Protein AF-A0A317I8E7-F1 (afdb_monomer)

Mean predicted aligned error: 15.52 Å

Solvent-accessible surface area (backbone atoms only — not comparable to full-atom values): 11730 Å² total; per-residue (Å²): 115,75,69,60,58,53,54,54,54,54,53,54,54,58,53,55,56,56,60,54,54,57,62,74,70,55,80,76,73,78,81,80,78,85,76,82,80,80,81,80,89,75,91,74,84,91,74,82,89,71,75,83,75,75,81,73,80,77,76,78,77,77,58,47,74,46,80,61,62,57,66,94,76,40,65,80,60,32,38,31,38,63,54,80,84,74,55,85,93,48,62,51,56,56,33,38,39,31,40,60,85,45,70,44,96,85,72,44,77,32,51,52,36,41,40,30,76,85,75,53,61,24,53,39,46,35,36,41,40,41,73,48,34,42,37,37,31,33,42,45,38,93,95,48,64,46,26,40,36,39,50,33,33,44,74,50,65,65,45,78,83,39,38,70,38,100,44,75,36,36,38,30,39,43,34,38,21,46,86,89,36,82,77,48,75,46,80,46,38,18,22,36,36,63,69,87,121

Secondary structure (DSSP, 8-state):
-HHHHHHHHHHHHHHHHHHHHHHHH---PPPPP---------------------PPPPPPPPPEEEEES-TTT----EEEEEPSPPPGGGTTEEEEEEEEEEE-TTS-EEEEEEEETTS-EEEEEEEEEESSEEEEEEPPPTT-SEEEEEEEEES-S-GGGTTTSSS--EEEEEEEEETTEEEEEEEEEEEEEP---

Radius of gyration: 24.67 Å; Cα contacts (8 Å, |Δi|>4): 328; chains: 1; bounding box: 36×56×76 Å

pLDDT: mean 79.27, std 18.85, range [33.78, 98.69]

Nearest PDB structures (foldseek):
  5jk2-assembly10_B  TM=6.187E-01  e=2.344E-02  Treponema pallidum subsp. pallidum str. Nichols

Structure (mmCIF, N/CA/C/O backbone):
data_AF-A0A317I8E7-F1
#
_entry.id   AF-A0A317I8E7-F1
#
loop_
_atom_site.group_PDB
_atom_site.id
_atom_site.type_symbol
_atom_site.label_atom_id
_atom_site.label_alt_id
_atom_site.label_comp_id
_atom_site.label_asym_id
_atom_site.label_entity_id
_atom_site.label_seq_id
_atom_site.pdbx_PDB_ins_code
_atom_site.Cartn_x
_atom_site.Cartn_y
_atom_site.Cartn_z
_atom_site.occupancy
_atom_site.B_iso_or_equiv
_atom_site.auth_seq_id
_atom_site.auth_comp_id
_atom_site.auth_asym_id
_atom_site.auth_atom_id
_atom_site.pdbx_PDB_model_num
ATOM 1 N N . MET A 1 1 ? 12.337 -35.785 -19.606 1.00 55.03 1 MET A N 1
ATOM 2 C CA . MET A 1 1 ? 11.101 -35.261 -18.974 1.00 55.03 1 MET A CA 1
ATOM 3 C C . MET A 1 1 ? 10.425 -36.245 -18.011 1.00 55.03 1 MET A C 1
ATOM 5 O O . MET A 1 1 ? 10.082 -35.817 -16.921 1.00 55.03 1 MET A O 1
ATOM 9 N N . ARG A 1 2 ? 10.293 -37.549 -18.319 1.00 62.44 2 ARG A N 1
ATOM 10 C CA . ARG A 1 2 ? 9.664 -38.535 -17.401 1.00 62.44 2 ARG A CA 1
ATOM 11 C C . ARG A 1 2 ? 10.391 -38.736 -16.056 1.00 62.44 2 ARG A C 1
ATOM 13 O O . ARG A 1 2 ? 9.734 -38.929 -15.045 1.00 62.44 2 ARG A O 1
ATOM 20 N N . SER A 1 3 ? 11.722 -38.619 -16.030 1.00 69.69 3 SER A N 1
ATOM 21 C CA . SER A 1 3 ? 12.511 -38.761 -14.792 1.00 69.69 3 SER A CA 1
ATOM 22 C C . SER A 1 3 ? 12.304 -37.598 -13.805 1.00 69.69 3 SER A C 1
ATOM 24 O O . SER A 1 3 ? 12.228 -37.814 -12.602 1.00 69.69 3 SER A O 1
ATOM 26 N N . LEU A 1 4 ? 12.122 -36.366 -14.293 1.00 80.88 4 LEU A N 1
ATOM 27 C CA . LEU A 1 4 ? 12.006 -35.177 -13.436 1.00 80.88 4 LEU A CA 1
ATOM 28 C C . LEU A 1 4 ? 10.663 -35.129 -12.686 1.00 80.88 4 LEU A C 1
ATOM 30 O O . LEU A 1 4 ? 10.627 -34.802 -11.505 1.00 80.88 4 LEU A O 1
ATOM 34 N N . VAL A 1 5 ? 9.575 -35.548 -13.341 1.00 83.00 5 VAL A N 1
ATOM 35 C CA . VAL A 1 5 ? 8.242 -35.643 -12.717 1.00 83.00 5 VAL A CA 1
ATOM 36 C C . VAL A 1 5 ? 8.236 -36.658 -11.568 1.00 83.00 5 VAL A C 1
ATOM 38 O O . VAL A 1 5 ? 7.630 -36.405 -10.529 1.00 83.00 5 VAL A O 1
ATOM 41 N N . LEU A 1 6 ? 8.967 -37.770 -11.712 1.00 87.00 6 LEU A N 1
ATOM 42 C CA . LEU A 1 6 ? 9.072 -38.790 -10.667 1.00 87.00 6 LEU A CA 1
ATOM 43 C C . LEU A 1 6 ? 9.812 -38.266 -9.425 1.00 87.00 6 LEU A C 1
ATOM 45 O O . LEU A 1 6 ? 9.361 -38.493 -8.307 1.00 87.00 6 LEU A O 1
ATOM 49 N N . HIS A 1 7 ? 10.899 -37.511 -9.609 1.00 79.88 7 HIS A N 1
ATOM 50 C CA . HIS A 1 7 ? 11.658 -36.943 -8.488 1.00 79.88 7 HIS A CA 1
ATOM 51 C C . HIS A 1 7 ? 10.844 -35.906 -7.699 1.00 79.88 7 HIS A C 1
ATOM 53 O O . HIS A 1 7 ? 10.887 -35.906 -6.469 1.00 79.88 7 HIS A O 1
ATOM 59 N N . ILE A 1 8 ? 10.052 -35.071 -8.382 1.00 83.56 8 ILE A N 1
ATOM 60 C CA . ILE A 1 8 ? 9.163 -34.100 -7.724 1.00 83.56 8 ILE A CA 1
ATOM 61 C C . ILE A 1 8 ? 8.068 -34.818 -6.921 1.00 83.56 8 ILE A C 1
ATOM 63 O O . ILE A 1 8 ? 7.796 -34.442 -5.781 1.00 83.56 8 ILE A O 1
ATOM 67 N N . ALA A 1 9 ? 7.473 -35.879 -7.477 1.00 84.25 9 ALA A N 1
ATOM 68 C CA . ALA A 1 9 ? 6.447 -36.655 -6.783 1.00 84.25 9 ALA A CA 1
ATOM 69 C C . ALA A 1 9 ? 6.990 -37.330 -5.509 1.00 84.25 9 ALA A C 1
ATOM 71 O O . ALA A 1 9 ? 6.347 -37.274 -4.463 1.00 84.25 9 ALA A O 1
ATOM 72 N N . VAL A 1 10 ? 8.197 -37.906 -5.567 1.00 87.12 10 VAL A N 1
ATOM 73 C CA . VAL A 1 10 ? 8.840 -38.539 -4.402 1.00 87.12 10 VAL A CA 1
ATOM 74 C C . VAL A 1 10 ? 9.176 -37.506 -3.319 1.00 87.12 10 VAL A C 1
ATOM 76 O O . VAL A 1 10 ? 8.901 -37.743 -2.144 1.00 87.12 10 VAL A O 1
ATOM 79 N N . MET A 1 11 ? 9.691 -36.331 -3.698 1.00 82.94 11 MET A N 1
ATOM 80 C CA . MET A 1 11 ? 9.986 -35.246 -2.750 1.00 82.94 11 MET A CA 1
ATOM 81 C C . MET A 1 11 ? 8.730 -34.737 -2.025 1.00 82.94 11 MET A C 1
ATOM 83 O O . MET A 1 11 ? 8.766 -34.528 -0.812 1.00 82.94 11 MET A O 1
ATOM 87 N N . MET A 1 12 ? 7.604 -34.602 -2.734 1.00 79.31 12 MET A N 1
ATOM 88 C CA . MET A 1 12 ? 6.323 -34.184 -2.144 1.00 79.31 12 MET A CA 1
ATOM 89 C C . MET A 1 12 ? 5.794 -35.194 -1.115 1.00 79.31 12 MET A C 1
ATOM 91 O O . MET A 1 12 ? 5.317 -34.796 -0.051 1.00 79.31 12 MET A O 1
ATOM 95 N N . ILE A 1 13 ? 5.917 -36.497 -1.391 1.00 79.12 13 ILE A N 1
ATOM 96 C CA . ILE A 1 13 ? 5.462 -37.555 -0.474 1.00 79.12 13 ILE A CA 1
ATOM 97 C C . ILE A 1 13 ? 6.293 -37.549 0.820 1.00 79.12 13 ILE A C 1
ATOM 99 O O . ILE A 1 13 ? 5.719 -37.583 1.909 1.00 79.12 13 ILE A O 1
ATOM 103 N N . CYS A 1 14 ? 7.621 -37.420 0.721 1.00 74.19 14 CYS A N 1
ATOM 104 C CA . CYS A 1 14 ? 8.507 -37.364 1.891 1.00 74.19 14 CYS A CA 1
ATOM 105 C C . CYS A 1 14 ? 8.257 -36.132 2.783 1.00 74.19 14 CYS A C 1
ATOM 107 O O . CYS A 1 14 ? 8.378 -36.204 4.013 1.00 74.19 14 CYS A O 1
ATOM 109 N N . PHE A 1 15 ? 7.892 -34.993 2.186 1.00 69.62 15 PHE A N 1
ATOM 110 C CA . PHE A 1 15 ? 7.596 -33.776 2.942 1.00 69.62 15 PHE A CA 1
ATOM 111 C C . PHE A 1 15 ? 6.292 -33.911 3.747 1.00 69.62 15 PHE A C 1
ATOM 113 O O . PHE A 1 15 ? 6.251 -33.569 4.931 1.00 69.62 15 PHE A O 1
ATOM 120 N N . LEU A 1 16 ? 5.247 -34.497 3.151 1.00 68.88 16 LEU A N 1
ATOM 121 C CA . LEU A 1 16 ? 3.953 -34.708 3.811 1.00 68.88 16 LEU A CA 1
ATOM 122 C C . LEU A 1 16 ? 4.033 -35.701 4.983 1.00 68.88 16 LEU A C 1
ATOM 124 O O . LEU A 1 16 ? 3.403 -35.473 6.018 1.00 68.88 16 LEU A O 1
ATOM 128 N N . SER A 1 17 ? 4.848 -36.758 4.880 1.00 65.38 17 SER A N 1
ATOM 129 C CA . SER A 1 17 ? 5.040 -37.711 5.986 1.00 65.38 17 SER A CA 1
ATOM 130 C C . SER A 1 17 ? 5.746 -37.095 7.200 1.00 65.38 17 SER A C 1
ATOM 132 O O . SER A 1 17 ? 5.471 -37.483 8.335 1.00 65.38 17 SER A O 1
ATOM 134 N N . SER A 1 18 ? 6.610 -36.100 6.985 1.00 59.69 18 SER A N 1
ATOM 135 C CA . SER A 1 18 ? 7.402 -35.479 8.057 1.00 59.69 18 SER A CA 1
ATOM 136 C C . SER A 1 18 ? 6.568 -34.526 8.926 1.00 59.69 18 SER A C 1
ATOM 138 O O . SER A 1 18 ? 6.748 -34.462 10.142 1.00 59.69 18 SER A O 1
ATOM 140 N N . VAL A 1 19 ? 5.594 -33.830 8.331 1.00 60.25 19 VAL A N 1
ATOM 141 C CA . VAL A 1 19 ? 4.690 -32.920 9.060 1.00 60.25 19 VAL A CA 1
ATOM 142 C C . VAL A 1 19 ? 3.637 -33.697 9.866 1.00 60.25 19 VAL A C 1
ATOM 144 O O . VAL A 1 19 ? 3.264 -33.278 10.963 1.00 60.25 19 VAL A O 1
ATOM 147 N N . GLY A 1 20 ? 3.191 -34.856 9.367 1.00 55.94 20 GLY A N 1
ATOM 148 C CA . GLY A 1 20 ? 2.197 -35.699 10.043 1.00 55.94 20 GLY A CA 1
ATOM 149 C C . GLY A 1 20 ? 2.700 -36.323 11.351 1.00 55.94 20 GLY A C 1
ATOM 150 O O . GLY A 1 20 ? 1.991 -36.301 12.358 1.00 55.94 20 GLY A O 1
ATOM 151 N N . LEU A 1 21 ? 3.944 -36.816 11.372 1.00 57.50 21 LEU A N 1
ATOM 152 C CA . LEU A 1 21 ? 4.534 -37.438 12.566 1.00 57.50 21 LEU A CA 1
ATOM 153 C C . LEU A 1 21 ? 4.783 -36.437 13.703 1.00 57.50 21 LEU A C 1
ATOM 155 O O . LEU A 1 21 ? 4.571 -36.773 14.870 1.00 57.50 21 LEU A O 1
ATOM 159 N N . ASN A 1 22 ? 5.139 -35.190 13.380 1.00 55.09 22 ASN A N 1
ATOM 160 C CA . ASN A 1 22 ? 5.386 -34.164 14.398 1.00 55.09 22 ASN A CA 1
ATOM 161 C C . ASN A 1 22 ? 4.105 -33.758 15.154 1.00 55.09 22 ASN A C 1
ATOM 163 O O . ASN A 1 22 ? 4.162 -33.367 16.319 1.00 55.09 22 ASN A O 1
ATOM 167 N N . ARG A 1 23 ? 2.930 -33.905 14.524 1.00 54.38 23 ARG A N 1
ATOM 168 C CA . ARG A 1 23 ? 1.636 -33.601 15.153 1.00 54.38 23 ARG A CA 1
ATOM 169 C C . ARG A 1 23 ? 1.112 -34.716 16.060 1.00 54.38 23 ARG A C 1
ATOM 171 O O . ARG A 1 23 ? 0.404 -34.406 17.010 1.00 54.38 23 ARG A O 1
ATOM 178 N N . MET A 1 24 ? 1.453 -35.984 15.808 1.00 56.28 24 MET A N 1
ATOM 179 C CA . MET A 1 24 ? 1.005 -37.094 16.668 1.00 56.28 24 MET A CA 1
ATOM 180 C C . MET A 1 24 ? 1.865 -37.288 17.923 1.00 56.28 24 MET A C 1
ATOM 182 O O . MET A 1 24 ? 1.356 -37.782 18.926 1.00 56.28 24 MET A O 1
ATOM 186 N N . LEU A 1 25 ? 3.144 -36.897 17.898 1.00 57.66 25 LEU A N 1
ATOM 187 C CA . LEU A 1 25 ? 4.045 -37.070 19.047 1.00 57.66 25 LEU A CA 1
ATOM 188 C C . LEU A 1 25 ? 4.072 -35.861 19.990 1.00 57.66 25 LEU A C 1
ATOM 190 O O . LEU A 1 25 ? 4.402 -36.003 21.167 1.00 57.66 25 LEU A O 1
ATOM 194 N N . SER A 1 26 ? 3.671 -34.683 19.512 1.00 50.06 26 SER A N 1
ATOM 195 C CA . SER A 1 26 ? 3.624 -33.479 20.334 1.00 50.06 26 SER A CA 1
ATOM 196 C C . SER A 1 26 ? 2.301 -33.402 21.103 1.00 50.06 26 SER A C 1
ATOM 198 O O . SER A 1 26 ? 1.363 -32.713 20.702 1.00 50.06 26 SER A O 1
ATOM 200 N N . LYS A 1 27 ? 2.216 -34.112 22.238 1.00 53.16 27 LYS A N 1
ATOM 201 C CA . LYS A 1 27 ? 1.234 -33.817 23.298 1.00 53.16 27 LYS A CA 1
ATOM 202 C C . LYS A 1 27 ? 1.559 -32.437 23.880 1.00 53.16 27 LYS A C 1
ATOM 204 O O . LYS A 1 27 ? 2.217 -32.327 24.910 1.00 53.16 27 LYS A O 1
ATOM 209 N N . GLN A 1 28 ? 1.137 -31.380 23.193 1.00 51.84 28 GLN A N 1
ATOM 210 C CA . GLN A 1 28 ? 1.187 -30.025 23.725 1.00 51.84 28 GLN A CA 1
ATOM 211 C C . GLN A 1 28 ? 0.181 -29.919 24.870 1.00 51.84 28 GLN A C 1
ATOM 213 O O . GLN A 1 28 ? -1.031 -29.875 24.665 1.00 51.84 28 GLN A O 1
ATOM 218 N N . SER A 1 29 ? 0.709 -29.916 26.091 1.00 52.78 29 SER A N 1
ATOM 219 C CA . SER A 1 29 ? -0.006 -29.481 27.284 1.00 52.78 29 SER A CA 1
ATOM 220 C C . SER A 1 29 ? -0.538 -28.057 27.073 1.00 52.78 29 SER A C 1
ATOM 222 O O . SER A 1 29 ? 0.160 -27.238 26.465 1.00 52.78 29 SER A O 1
ATOM 224 N N . PRO A 1 30 ? -1.746 -27.735 2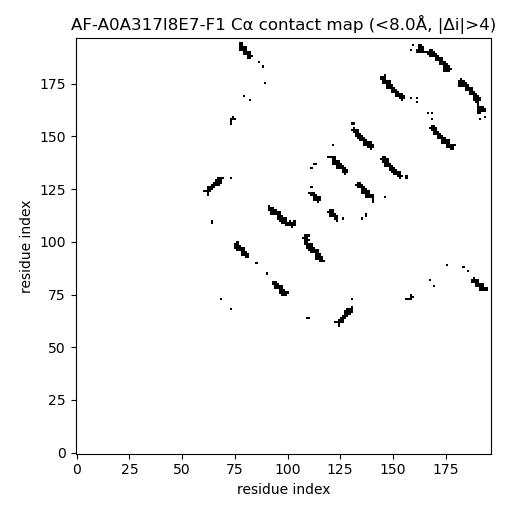7.564 1.00 56.62 30 PRO A N 1
ATOM 225 C CA . PRO A 1 30 ? -2.301 -26.396 27.433 1.00 56.62 30 PRO A CA 1
ATOM 226 C C . PRO A 1 30 ? -1.401 -25.371 28.144 1.00 56.62 30 PRO A C 1
ATOM 228 O O . PRO A 1 30 ? -0.771 -25.703 29.156 1.00 56.62 30 PRO A O 1
ATOM 231 N N . PRO A 1 31 ? -1.320 -24.130 27.635 1.00 48.00 31 PRO A N 1
ATOM 232 C CA . PRO A 1 31 ? -0.533 -23.082 28.266 1.00 48.00 31 PRO A CA 1
ATOM 233 C C . PRO A 1 31 ? -1.053 -22.827 29.686 1.00 48.00 31 PRO A C 1
ATOM 235 O O . PRO A 1 31 ? -2.250 -22.626 29.898 1.00 48.00 31 PRO A O 1
ATOM 238 N N . LYS A 1 32 ? -0.139 -22.862 30.666 1.00 43.38 32 LYS A N 1
ATOM 239 C CA . LYS A 1 32 ? -0.414 -22.469 32.053 1.00 43.38 32 LYS A CA 1
ATOM 240 C C . LYS A 1 32 ? -0.959 -21.041 32.067 1.00 43.38 32 LYS A C 1
ATOM 242 O O . LYS A 1 32 ? -0.347 -20.141 31.495 1.00 43.38 32 LYS A O 1
ATOM 247 N N . ALA A 1 33 ? -2.095 -20.859 32.735 1.00 45.81 33 ALA A N 1
ATOM 248 C CA . ALA A 1 33 ? -2.646 -19.551 33.048 1.00 45.81 33 ALA A CA 1
ATOM 249 C C . ALA A 1 33 ? -1.611 -18.720 33.819 1.00 45.81 33 ALA A C 1
ATOM 251 O O . ALA A 1 33 ? -0.956 -19.225 34.732 1.00 45.81 33 ALA A O 1
ATOM 252 N N . ILE A 1 34 ? -1.461 -17.458 33.424 1.00 49.84 34 ILE A N 1
ATOM 253 C CA . ILE A 1 34 ? -0.634 -16.477 34.121 1.00 49.84 34 ILE A CA 1
ATOM 254 C C . ILE A 1 34 ? -1.330 -16.171 35.449 1.00 49.84 34 ILE A C 1
ATOM 256 O O . ILE A 1 34 ? -2.453 -15.671 35.483 1.00 49.84 34 ILE A O 1
ATOM 260 N N . GLU A 1 35 ? -0.669 -16.550 36.535 1.00 39.88 35 GLU A N 1
ATOM 261 C CA . GLU A 1 35 ? -1.093 -16.333 37.910 1.00 39.88 35 GLU A CA 1
ATOM 262 C C . GLU A 1 35 ? -0.981 -14.836 38.235 1.00 39.88 35 GLU A C 1
ATOM 264 O O . GLU A 1 35 ? 0.083 -14.231 38.100 1.00 39.88 35 GLU A O 1
ATOM 269 N N . HIS A 1 36 ? -2.104 -14.221 38.609 1.00 46.38 36 HIS A N 1
ATOM 270 C CA . HIS A 1 36 ? -2.146 -12.848 39.098 1.00 46.38 36 HIS A CA 1
ATOM 271 C C . HIS A 1 36 ? -1.359 -12.768 40.408 1.00 46.38 36 HIS A C 1
ATOM 273 O O . HIS A 1 36 ? -1.822 -13.232 41.450 1.00 46.38 36 HIS A O 1
ATOM 279 N N . GLN A 1 37 ? -0.172 -12.169 40.354 1.00 38.78 37 GLN A N 1
ATOM 280 C CA . GLN A 1 37 ? 0.626 -11.895 41.538 1.00 38.78 37 GLN A CA 1
ATOM 281 C C . GLN A 1 37 ? -0.049 -10.779 42.344 1.00 38.78 37 GLN A C 1
ATOM 283 O O . GLN A 1 37 ? -0.008 -9.598 42.000 1.00 38.78 37 GLN A O 1
ATOM 288 N N . ASN A 1 38 ? -0.726 -11.204 43.405 1.00 43.44 38 ASN A N 1
ATOM 289 C CA . ASN A 1 38 ? -1.257 -10.370 44.467 1.00 43.44 38 ASN A CA 1
ATOM 290 C C . ASN A 1 38 ? -0.069 -9.693 45.172 1.00 43.44 38 ASN A C 1
ATOM 292 O O . ASN A 1 38 ? 0.762 -10.381 45.764 1.00 43.44 38 ASN A O 1
ATOM 296 N N . CYS A 1 39 ? 0.053 -8.368 45.069 1.00 33.78 39 CYS A N 1
ATOM 297 C CA . CYS A 1 39 ? 1.102 -7.629 45.764 1.00 33.78 39 CYS A CA 1
ATOM 298 C C . CYS A 1 39 ? 0.558 -7.126 47.102 1.00 33.78 39 CYS A C 1
ATOM 300 O O . CYS A 1 39 ? -0.259 -6.210 47.177 1.00 33.78 39 CYS A O 1
ATOM 302 N N . GLU A 1 40 ? 1.024 -7.799 48.144 1.00 41.22 40 GLU A N 1
ATOM 303 C CA . GLU A 1 40 ? 0.826 -7.521 49.555 1.00 41.22 40 GLU A CA 1
ATOM 304 C C . GLU A 1 40 ? 1.367 -6.133 49.939 1.00 41.22 40 GLU A C 1
ATOM 306 O O . GLU A 1 40 ? 2.440 -5.703 49.507 1.00 41.22 40 GLU A O 1
ATOM 311 N N . SER A 1 41 ? 0.585 -5.415 50.744 1.00 42.53 41 SER A N 1
ATOM 312 C CA . SER A 1 41 ? 0.886 -4.076 51.239 1.00 42.53 41 SER A CA 1
ATOM 313 C C . SER A 1 41 ? 1.980 -4.143 52.305 1.00 42.53 41 SER A C 1
ATOM 315 O O . SER A 1 41 ? 1.741 -4.616 53.412 1.00 42.53 41 SER A O 1
ATOM 317 N N . THR A 1 42 ? 3.173 -3.635 51.990 1.00 44.81 42 THR A N 1
ATOM 318 C CA . THR A 1 42 ? 4.168 -3.263 53.006 1.00 44.81 42 THR A CA 1
ATOM 319 C C . THR A 1 42 ? 4.195 -1.744 53.121 1.00 44.81 42 THR A C 1
ATOM 321 O O . THR A 1 42 ? 4.603 -1.044 52.196 1.00 44.81 42 THR A O 1
ATOM 324 N N . ILE A 1 43 ? 3.741 -1.235 54.265 1.00 51.28 43 ILE A N 1
ATOM 325 C CA . ILE A 1 43 ? 3.846 0.173 54.650 1.00 51.28 43 ILE A CA 1
ATOM 326 C C . ILE A 1 43 ? 5.326 0.473 54.912 1.00 51.28 43 ILE A C 1
ATOM 328 O O . ILE A 1 43 ? 5.904 -0.066 55.854 1.00 51.28 43 ILE A O 1
ATOM 332 N N . VAL A 1 44 ? 5.933 1.342 54.099 1.00 44.19 44 VAL A N 1
ATOM 333 C CA . VAL A 1 44 ? 7.257 1.914 54.373 1.00 44.19 44 VAL A CA 1
ATOM 334 C C . VAL A 1 44 ? 7.143 3.431 54.486 1.00 44.19 44 VAL A C 1
ATOM 336 O O . VAL A 1 44 ? 6.614 4.119 53.617 1.00 44.19 44 VAL A O 1
ATOM 339 N N . THR A 1 45 ? 7.637 3.891 55.628 1.00 41.44 45 THR A N 1
ATOM 340 C CA . THR A 1 45 ? 7.833 5.241 56.148 1.00 41.44 45 THR A CA 1
ATOM 341 C C . THR A 1 45 ? 8.200 6.308 55.111 1.00 41.44 45 THR A C 1
ATOM 343 O O . THR A 1 45 ? 9.049 6.107 54.247 1.00 41.44 45 THR A O 1
ATOM 346 N N . ALA A 1 46 ? 7.574 7.476 55.272 1.00 47.97 46 ALA A N 1
ATOM 347 C CA . ALA A 1 46 ? 7.707 8.665 54.440 1.00 47.97 46 ALA A CA 1
ATOM 348 C C . ALA A 1 46 ? 9.148 9.200 54.324 1.00 47.97 46 ALA A C 1
ATOM 350 O O . ALA A 1 46 ? 9.825 9.439 55.325 1.00 47.97 46 ALA A O 1
ATOM 351 N N . ALA A 1 47 ? 9.550 9.481 53.084 1.00 51.69 47 ALA A N 1
ATOM 352 C CA . ALA A 1 47 ? 10.665 10.341 52.692 1.00 51.69 47 ALA A CA 1
ATOM 353 C C . ALA A 1 47 ? 10.206 11.195 51.480 1.00 51.69 47 ALA A C 1
ATOM 355 O O . ALA A 1 47 ? 9.204 10.858 50.848 1.00 51.69 47 ALA A O 1
ATOM 356 N N . PRO A 1 48 ? 10.841 12.350 51.221 1.00 48.69 48 PRO A N 1
ATOM 357 C CA . PRO A 1 48 ? 10.178 13.581 50.789 1.00 48.69 48 PRO A CA 1
ATOM 358 C C . PRO A 1 48 ? 9.601 13.527 49.371 1.00 48.69 48 PRO A C 1
ATOM 360 O O . PRO A 1 48 ? 10.203 12.973 48.456 1.00 48.69 48 PRO A O 1
ATOM 363 N N . THR A 1 49 ? 8.450 14.183 49.206 1.00 49.16 49 THR A N 1
ATOM 364 C CA . THR A 1 49 ? 7.726 14.405 47.950 1.00 49.16 49 THR A CA 1
ATOM 365 C C . THR A 1 49 ? 8.631 15.016 46.877 1.00 49.16 49 THR A C 1
ATOM 367 O O . THR A 1 49 ? 8.780 16.234 46.787 1.00 49.16 49 THR A O 1
ATOM 370 N N . SER A 1 50 ? 9.214 14.174 46.026 1.00 52.78 50 SER A N 1
ATOM 371 C CA . SER A 1 50 ? 9.672 14.589 44.705 1.00 52.78 50 SER A CA 1
ATOM 372 C C . SER A 1 50 ? 8.442 14.769 43.820 1.00 52.78 50 SER A C 1
ATOM 374 O O . SER A 1 50 ? 7.641 13.844 43.674 1.00 52.78 50 SER A O 1
ATOM 376 N N . LEU A 1 51 ? 8.280 15.970 43.262 1.00 58.59 51 LEU A N 1
ATOM 377 C CA . LEU A 1 51 ? 7.263 16.280 42.257 1.00 58.59 51 LEU A CA 1
ATOM 378 C C . LEU A 1 51 ? 7.258 15.203 41.156 1.00 58.59 51 LEU A C 1
ATOM 380 O O . LEU A 1 51 ? 8.339 14.748 40.770 1.00 58.59 51 LEU A O 1
ATOM 384 N N . PRO A 1 52 ? 6.084 14.792 40.640 1.00 57.66 52 PRO A N 1
ATOM 385 C CA . PRO A 1 52 ? 6.024 13.841 39.542 1.00 57.66 52 PRO A CA 1
ATOM 386 C C . PRO A 1 52 ? 6.774 14.429 38.348 1.00 57.66 52 PRO A C 1
ATOM 388 O O . PRO A 1 52 ? 6.402 15.472 37.810 1.00 57.66 52 PRO A O 1
ATOM 391 N N . SER A 1 53 ? 7.865 13.766 37.972 1.00 54.81 53 SER A N 1
ATOM 392 C CA . SER A 1 53 ? 8.587 14.020 36.734 1.00 54.81 53 SER A CA 1
ATOM 393 C C . SER A 1 53 ? 7.591 13.993 35.579 1.00 54.81 53 SER A C 1
ATOM 395 O O . SER A 1 53 ? 6.878 13.002 35.403 1.00 54.81 53 SER A O 1
ATOM 397 N N . THR A 1 54 ? 7.531 15.091 34.828 1.00 56.31 54 THR A N 1
ATOM 398 C CA . THR A 1 54 ? 6.768 15.227 33.587 1.00 56.31 54 THR A CA 1
ATOM 399 C C . THR A 1 54 ? 6.941 13.955 32.751 1.00 56.31 54 THR A C 1
ATOM 401 O O . THR A 1 54 ? 8.087 13.518 32.596 1.00 56.31 54 THR A O 1
ATOM 404 N N . PRO A 1 55 ? 5.862 13.327 32.243 1.00 55.69 55 PRO A N 1
ATOM 405 C CA . PRO A 1 55 ? 6.000 12.139 31.415 1.00 55.69 55 PRO A CA 1
ATOM 406 C C . PRO A 1 55 ? 6.934 12.465 30.253 1.00 55.69 55 PRO A C 1
ATOM 408 O O . PRO A 1 55 ? 6.723 13.433 29.520 1.00 55.69 55 PRO A O 1
ATOM 411 N N . THR A 1 56 ? 8.013 11.693 30.138 1.00 50.53 56 THR A N 1
ATOM 412 C CA . THR A 1 56 ? 8.934 11.786 29.010 1.00 50.53 56 THR A CA 1
ATOM 413 C C . THR A 1 56 ? 8.118 11.588 27.731 1.00 50.53 56 THR A C 1
ATOM 415 O O . THR A 1 56 ? 7.321 10.645 27.695 1.00 50.53 56 THR A O 1
ATOM 418 N N . PRO A 1 57 ? 8.264 12.448 26.705 1.00 56.03 57 PRO A N 1
ATOM 419 C CA . PRO A 1 57 ? 7.589 12.244 25.432 1.00 56.03 57 PRO A CA 1
ATOM 420 C C . PRO A 1 57 ? 7.894 10.830 24.941 1.00 56.03 57 PRO A C 1
ATOM 422 O O . PRO A 1 57 ? 9.063 10.460 24.807 1.00 56.03 57 PRO A O 1
ATOM 425 N N . VAL A 1 58 ? 6.855 10.020 24.738 1.00 59.31 58 VAL A N 1
ATOM 426 C CA . VAL A 1 58 ? 7.011 8.715 24.097 1.00 59.31 58 VAL A CA 1
ATOM 427 C C . VAL A 1 58 ? 7.523 9.007 22.693 1.00 59.31 58 VAL A C 1
ATOM 429 O O . VAL A 1 58 ? 6.859 9.706 21.932 1.00 59.31 58 VAL A O 1
ATOM 432 N N . ALA A 1 59 ? 8.737 8.551 22.388 1.00 59.69 59 ALA A N 1
ATOM 433 C CA . ALA A 1 59 ? 9.318 8.740 21.069 1.00 59.69 59 ALA A CA 1
ATOM 434 C C . ALA A 1 59 ? 8.396 8.098 20.026 1.00 59.69 59 ALA A C 1
ATOM 436 O O . ALA A 1 59 ? 8.038 6.925 20.157 1.00 59.69 59 ALA A O 1
ATOM 437 N N . ILE A 1 60 ? 8.011 8.878 19.017 1.00 62.31 60 ILE A N 1
ATOM 438 C CA . ILE A 1 60 ? 7.250 8.381 17.872 1.00 62.31 60 ILE A CA 1
ATOM 439 C C . ILE A 1 60 ? 8.115 7.302 17.199 1.00 62.31 60 ILE A C 1
ATOM 441 O O . ILE A 1 60 ? 9.298 7.557 16.935 1.00 62.31 60 ILE A O 1
ATOM 445 N N . PRO A 1 61 ? 7.593 6.081 16.993 1.00 64.50 61 PRO A N 1
ATOM 446 C CA . PRO A 1 61 ? 8.357 5.006 16.378 1.00 64.50 61 PRO A CA 1
ATOM 447 C C . PRO A 1 61 ? 8.803 5.427 14.977 1.00 64.50 61 PRO A C 1
ATOM 449 O O . PRO A 1 61 ? 7.999 5.856 14.159 1.00 64.50 61 PRO A O 1
ATOM 452 N N . THR A 1 62 ? 10.097 5.302 14.690 1.00 71.12 62 THR A N 1
ATOM 453 C CA . THR A 1 62 ? 10.626 5.612 13.360 1.00 71.12 62 THR A CA 1
ATOM 454 C C . THR A 1 62 ? 10.115 4.579 12.346 1.00 71.12 62 THR A C 1
ATOM 456 O O . THR A 1 62 ? 10.351 3.383 12.557 1.00 71.12 62 THR A O 1
ATOM 459 N N . PRO A 1 63 ? 9.462 5.006 11.247 1.00 76.06 63 PRO A N 1
ATOM 460 C CA . PRO A 1 63 ? 9.061 4.130 10.152 1.00 76.06 63 PRO A CA 1
ATOM 461 C C . PRO A 1 63 ? 10.194 3.225 9.670 1.00 76.06 63 PRO A C 1
ATOM 463 O O . PRO A 1 63 ? 11.307 3.684 9.404 1.00 76.06 63 PRO A O 1
ATOM 466 N N . LYS A 1 64 ? 9.909 1.930 9.508 1.00 85.19 64 LYS A N 1
ATOM 467 C CA . LYS A 1 64 ? 10.844 0.974 8.907 1.00 85.19 64 LYS A CA 1
ATOM 468 C C . LYS A 1 64 ? 10.385 0.603 7.503 1.00 85.19 64 LYS A C 1
ATOM 470 O O . LYS A 1 64 ? 9.536 -0.272 7.336 1.00 85.19 64 LYS A O 1
ATOM 475 N N . LEU A 1 65 ? 10.983 1.241 6.502 1.00 88.69 65 LEU A N 1
ATOM 476 C CA . LEU A 1 65 ? 10.734 0.955 5.091 1.00 88.69 65 LEU A CA 1
ATOM 477 C C . LEU A 1 65 ? 11.850 0.075 4.515 1.00 88.69 65 LEU A C 1
ATOM 479 O O . LEU A 1 65 ? 13.032 0.287 4.786 1.00 88.69 65 LEU A O 1
ATOM 483 N N . ILE A 1 66 ? 11.470 -0.947 3.751 1.00 89.88 66 ILE A N 1
ATOM 484 C CA . ILE A 1 66 ? 12.382 -1.876 3.082 1.00 89.88 66 ILE A CA 1
ATOM 485 C C . ILE A 1 66 ? 11.984 -1.965 1.610 1.00 89.88 66 ILE A C 1
ATOM 487 O O . ILE A 1 66 ? 10.856 -2.339 1.280 1.00 89.88 66 ILE A O 1
ATOM 491 N N . PHE A 1 67 ? 12.933 -1.675 0.727 1.00 90.62 67 PHE A N 1
ATOM 492 C CA . PHE A 1 67 ? 12.742 -1.708 -0.719 1.00 90.62 67 PHE A CA 1
ATOM 493 C C . PHE A 1 67 ? 13.647 -2.778 -1.332 1.00 90.62 67 PHE A C 1
ATOM 495 O O . PHE A 1 67 ? 14.864 -2.741 -1.162 1.00 90.62 67 PHE A O 1
ATOM 502 N N . ASP A 1 68 ? 13.044 -3.743 -2.021 1.00 91.75 68 ASP A N 1
ATOM 503 C CA . ASP A 1 68 ? 13.721 -4.856 -2.692 1.00 91.75 68 ASP A CA 1
ATOM 504 C C . ASP A 1 68 ? 13.244 -4.947 -4.150 1.00 91.75 68 ASP A C 1
ATOM 506 O O . ASP A 1 68 ? 12.460 -5.813 -4.554 1.00 91.75 68 ASP A O 1
ATOM 510 N N . TYR A 1 69 ? 13.653 -3.951 -4.935 1.00 89.25 69 TYR A N 1
ATOM 511 C CA . TYR A 1 69 ? 13.424 -3.870 -6.374 1.00 89.25 69 TYR A CA 1
ATOM 512 C C . TYR A 1 69 ? 14.529 -3.057 -7.057 1.00 89.25 69 TYR A C 1
ATOM 514 O O . TYR A 1 69 ? 15.223 -2.258 -6.430 1.00 89.25 69 TYR A O 1
ATOM 522 N N . ASP A 1 70 ? 14.686 -3.256 -8.366 1.00 88.38 70 ASP A N 1
ATOM 523 C CA . ASP A 1 70 ? 15.594 -2.457 -9.186 1.00 88.38 70 ASP A CA 1
ATOM 524 C C . ASP A 1 70 ? 14.865 -1.207 -9.700 1.00 88.38 70 ASP A C 1
ATOM 526 O O . ASP A 1 70 ? 14.042 -1.289 -10.616 1.00 88.38 70 ASP A O 1
ATOM 530 N N . ALA A 1 71 ? 15.179 -0.044 -9.124 1.00 85.88 71 ALA A N 1
ATOM 531 C CA . ALA A 1 71 ? 14.544 1.228 -9.473 1.00 85.88 71 ALA A CA 1
ATOM 532 C C . ALA A 1 71 ? 14.717 1.626 -10.953 1.00 85.88 71 ALA A C 1
ATOM 534 O O . ALA A 1 71 ? 13.894 2.366 -11.485 1.00 85.88 71 ALA A O 1
ATOM 535 N N . ALA A 1 72 ? 15.740 1.110 -11.650 1.00 85.88 72 ALA A N 1
ATOM 536 C CA . ALA A 1 72 ? 15.923 1.352 -13.083 1.00 85.88 72 ALA A CA 1
ATOM 537 C C . ALA A 1 72 ? 14.972 0.516 -13.961 1.00 85.88 72 ALA A C 1
ATOM 539 O O . ALA A 1 72 ? 14.801 0.810 -15.145 1.00 85.88 72 ALA A O 1
ATOM 540 N N . LYS A 1 73 ? 14.374 -0.545 -13.405 1.00 87.69 73 LYS A N 1
ATOM 541 C CA . LYS A 1 73 ? 13.450 -1.450 -14.109 1.00 87.69 73 LYS A CA 1
ATOM 542 C C . LYS A 1 73 ? 12.005 -1.320 -13.642 1.00 87.69 73 LYS A C 1
ATOM 544 O O . LYS A 1 73 ? 11.099 -1.698 -14.386 1.00 87.69 73 LYS A O 1
ATOM 549 N N . PHE A 1 74 ? 11.797 -0.834 -12.423 1.00 88.94 74 PHE A N 1
ATOM 550 C CA . PHE A 1 74 ? 10.497 -0.778 -11.780 1.00 88.94 74 PHE A CA 1
ATOM 551 C C . PHE A 1 74 ? 10.373 0.484 -10.923 1.00 88.94 74 PHE A C 1
ATOM 553 O O . PHE A 1 74 ? 11.094 0.647 -9.942 1.00 88.94 74 PHE A O 1
ATOM 560 N N . THR A 1 75 ? 9.437 1.357 -11.292 1.00 90.19 75 THR A N 1
ATOM 561 C CA . THR A 1 75 ? 9.144 2.605 -10.577 1.00 90.19 75 THR A CA 1
ATOM 562 C C . THR A 1 75 ? 7.712 2.524 -10.047 1.00 90.19 75 THR A C 1
ATOM 564 O O . THR A 1 75 ? 6.778 2.701 -10.832 1.00 90.19 75 THR A O 1
ATOM 567 N N . PRO A 1 76 ? 7.521 2.169 -8.763 1.00 92.19 76 PRO A N 1
ATOM 568 C CA . PRO A 1 76 ? 6.200 2.082 -8.142 1.00 92.19 76 PRO A CA 1
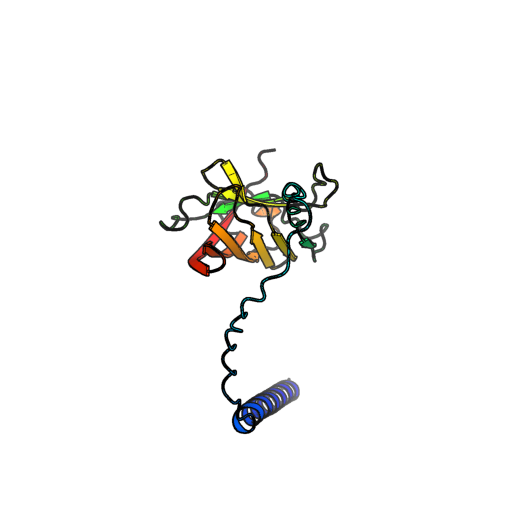ATOM 569 C C . PRO A 1 76 ? 5.672 3.427 -7.640 1.00 92.19 76 PRO A C 1
ATOM 571 O O . PRO A 1 76 ? 4.586 3.449 -7.069 1.00 92.19 76 PRO A O 1
ATOM 574 N N . ASP A 1 77 ? 6.421 4.511 -7.819 1.00 91.88 77 ASP A N 1
ATOM 575 C CA . ASP A 1 77 ? 6.028 5.822 -7.320 1.00 91.88 77 ASP A CA 1
ATOM 576 C C . ASP A 1 77 ? 4.745 6.324 -8.009 1.00 91.88 77 ASP A C 1
ATOM 578 O O . ASP A 1 77 ? 4.533 6.093 -9.206 1.00 91.88 77 ASP A O 1
ATOM 582 N N . GLY A 1 78 ? 3.885 6.972 -7.228 1.00 92.19 78 GLY A N 1
ATOM 583 C CA . GLY A 1 78 ? 2.652 7.612 -7.665 1.00 92.19 78 GLY A CA 1
ATOM 584 C C . GLY A 1 78 ? 1.458 7.371 -6.738 1.00 92.19 78 GLY A C 1
ATOM 585 O O . GLY A 1 78 ? 1.523 6.632 -5.746 1.00 92.19 78 GLY A O 1
AT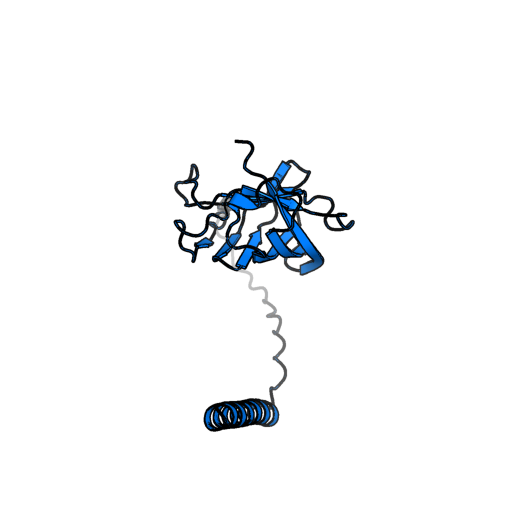OM 586 N N . GLY A 1 79 ? 0.329 7.981 -7.101 1.00 94.12 79 GLY A N 1
ATOM 587 C CA . GLY A 1 79 ? -0.952 7.834 -6.413 1.00 94.12 79 GLY A CA 1
ATOM 588 C C . GLY A 1 79 ? -1.761 6.627 -6.902 1.00 94.12 79 GLY A C 1
ATOM 589 O O . GLY A 1 79 ? -2.072 6.487 -8.084 1.00 94.12 79 GLY A O 1
ATOM 590 N N . TYR A 1 80 ? -2.172 5.760 -5.983 1.00 96.25 80 TYR A N 1
ATOM 591 C CA . TYR A 1 80 ? -2.991 4.578 -6.242 1.00 96.25 80 TYR A CA 1
ATOM 592 C C . TYR A 1 80 ? -4.425 4.831 -5.785 1.00 96.25 80 TYR A C 1
ATOM 594 O O . TYR A 1 80 ? -4.734 4.812 -4.593 1.00 96.25 80 TYR A O 1
ATOM 602 N N . VAL A 1 81 ? -5.329 5.029 -6.743 1.00 95.88 81 VAL A N 1
ATOM 603 C CA . VAL A 1 81 ? -6.736 5.353 -6.477 1.00 95.88 81 VAL A CA 1
ATOM 604 C C . VAL A 1 81 ? -7.592 4.095 -6.517 1.00 95.88 81 VAL A C 1
ATOM 606 O O . VAL A 1 81 ? -7.523 3.315 -7.473 1.00 95.88 81 VAL A O 1
ATOM 609 N N . ILE A 1 82 ? -8.434 3.917 -5.495 1.00 96.44 82 ILE A N 1
ATOM 610 C CA . ILE A 1 82 ? -9.360 2.784 -5.394 1.00 96.44 82 ILE A CA 1
ATOM 611 C C . ILE A 1 82 ? -10.294 2.744 -6.610 1.00 96.44 82 ILE A C 1
ATOM 613 O O . ILE A 1 82 ? -10.942 3.729 -6.970 1.00 96.44 82 ILE A O 1
ATOM 617 N N . MET A 1 83 ? -10.405 1.568 -7.219 1.00 96.62 83 MET A N 1
ATOM 618 C CA . MET A 1 83 ? -11.355 1.280 -8.282 1.00 96.62 83 MET A CA 1
ATOM 619 C C . MET A 1 83 ? -12.645 0.677 -7.721 1.00 96.62 83 MET A C 1
ATOM 621 O O . MET A 1 83 ? -12.637 -0.157 -6.816 1.00 96.62 83 MET A O 1
ATOM 625 N N . GLY A 1 84 ? -13.774 1.057 -8.319 1.00 94.56 84 GLY A N 1
ATOM 626 C CA . GLY A 1 84 ? -15.081 0.508 -7.972 1.00 94.56 84 GLY A CA 1
ATOM 627 C C . GLY A 1 84 ? -15.713 1.143 -6.732 1.00 94.56 84 GLY A C 1
ATOM 628 O O . GLY A 1 84 ? -15.395 2.260 -6.329 1.00 94.56 84 GLY A O 1
ATOM 629 N N . ARG A 1 85 ? -16.702 0.449 -6.161 1.00 94.50 85 ARG A N 1
ATOM 630 C CA . ARG A 1 85 ? -17.498 0.970 -5.044 1.00 94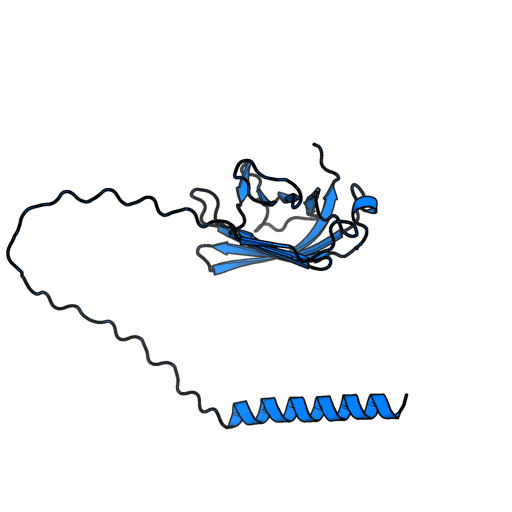.50 85 ARG A CA 1
ATOM 631 C C . ARG A 1 85 ? -16.797 0.700 -3.714 1.00 94.50 85 ARG A C 1
ATOM 633 O O . ARG A 1 85 ? -16.637 -0.457 -3.342 1.00 94.50 85 ARG A O 1
ATOM 640 N N . LYS A 1 86 ? -16.504 1.760 -2.952 1.00 94.94 86 LYS A N 1
ATOM 641 C CA . LYS A 1 86 ? -15.993 1.640 -1.579 1.00 94.94 86 LYS A CA 1
ATOM 642 C C . LYS A 1 86 ? -17.047 1.009 -0.642 1.00 94.94 86 LYS A C 1
ATOM 644 O O . LYS A 1 86 ? -18.184 1.506 -0.593 1.00 94.94 86 LYS A O 1
ATOM 649 N N . PRO A 1 87 ? -16.716 -0.064 0.102 1.00 96.50 87 PRO A N 1
ATOM 650 C CA . PRO A 1 87 ? -17.571 -0.599 1.165 1.00 96.50 87 PRO A CA 1
ATOM 651 C C . PRO A 1 87 ? -17.733 0.418 2.306 1.00 96.50 87 PRO A C 1
ATOM 653 O O . PRO A 1 87 ? -16.965 1.373 2.427 1.00 96.50 87 PRO A O 1
ATOM 656 N N . LYS A 1 88 ? -18.765 0.248 3.141 1.00 96.75 88 LYS A N 1
ATOM 657 C CA . LYS A 1 88 ? -19.133 1.242 4.167 1.00 96.75 88 LYS A CA 1
ATOM 658 C C . LYS A 1 88 ? -18.018 1.440 5.198 1.00 96.75 88 LYS A C 1
ATOM 660 O O . LYS A 1 88 ? -17.844 2.544 5.701 1.00 96.75 88 LYS A O 1
ATOM 665 N N . GLU A 1 89 ? -17.299 0.371 5.495 1.00 96.81 89 GLU A N 1
ATOM 666 C CA . GLU A 1 89 ? -16.280 0.267 6.533 1.00 96.81 89 GLU A CA 1
ATOM 667 C C . GLU A 1 89 ? -14.991 1.025 6.192 1.00 96.81 89 GLU A C 1
ATOM 669 O O . GLU A 1 89 ? -14.225 1.310 7.111 1.00 96.81 89 GLU A O 1
ATOM 674 N N . PHE A 1 90 ? -14.791 1.347 4.907 1.00 95.88 90 PHE A N 1
ATOM 675 C CA . PHE A 1 90 ? -13.597 1.982 4.338 1.00 95.88 90 PHE A CA 1
ATOM 676 C C . PHE A 1 90 ? -13.945 3.251 3.544 1.00 95.88 90 PHE A C 1
ATOM 678 O O . PHE A 1 90 ? -13.256 3.607 2.588 1.00 95.88 90 PHE A O 1
ATOM 685 N N . ARG A 1 91 ? -15.065 3.913 3.864 1.00 94.25 91 ARG A N 1
ATOM 686 C CA . ARG A 1 91 ? -15.479 5.127 3.138 1.00 94.25 91 ARG A CA 1
ATOM 687 C C . ARG A 1 91 ? -14.451 6.233 3.264 1.00 94.25 91 ARG A C 1
ATOM 689 O O . ARG A 1 91 ? -14.228 6.930 2.287 1.00 94.25 91 ARG A O 1
ATOM 696 N N . GLU A 1 92 ? -13.810 6.318 4.418 1.00 93.12 92 GLU A N 1
ATOM 697 C CA . GLU A 1 92 ? -12.770 7.290 4.701 1.00 93.12 92 GLU A CA 1
ATOM 698 C C . GLU A 1 92 ? -11.505 7.093 3.867 1.00 93.12 92 GLU A C 1
ATOM 700 O O . GLU A 1 92 ? -10.744 8.032 3.763 1.00 93.12 92 GLU A O 1
ATOM 705 N N . VAL A 1 93 ? -11.247 5.924 3.276 1.00 93.75 93 VAL A N 1
ATOM 706 C CA . VAL A 1 93 ? -10.003 5.687 2.528 1.00 93.75 93 VAL A CA 1
ATOM 707 C C . VAL A 1 93 ? -10.156 6.187 1.092 1.00 93.75 93 VAL A C 1
ATOM 709 O O . VAL A 1 93 ? -11.115 5.821 0.407 1.00 93.75 93 VAL A O 1
ATOM 712 N N . ASN A 1 94 ? -9.218 7.001 0.615 1.00 91.94 94 ASN A N 1
ATOM 713 C CA . ASN A 1 94 ? -9.251 7.566 -0.737 1.00 91.94 94 ASN A CA 1
ATOM 714 C C . ASN A 1 94 ? -8.249 6.884 -1.659 1.00 91.94 94 ASN A C 1
ATOM 716 O O . ASN A 1 94 ? -8.630 6.304 -2.684 1.00 91.94 94 ASN A O 1
ATOM 720 N N . SER A 1 95 ? -6.983 6.924 -1.264 1.00 94.00 95 SER A N 1
ATOM 721 C CA . SER A 1 95 ? -5.863 6.470 -2.075 1.00 94.00 95 SER A CA 1
ATOM 722 C C . SER A 1 95 ? -4.698 6.008 -1.213 1.00 94.00 95 SER A C 1
ATOM 724 O O . SER A 1 95 ? -4.640 6.256 -0.013 1.00 94.00 95 SER A O 1
ATOM 726 N N . LEU A 1 96 ? -3.781 5.302 -1.857 1.00 94.69 96 LEU A N 1
ATOM 727 C CA . LEU A 1 96 ? -2.474 4.931 -1.336 1.00 94.69 96 LEU A CA 1
ATOM 728 C C . LEU A 1 96 ? -1.430 5.734 -2.114 1.00 94.69 96 LEU A C 1
ATOM 730 O O . LEU A 1 96 ? -1.456 5.684 -3.340 1.00 94.69 96 LEU A O 1
ATOM 734 N N . GLY A 1 97 ? -0.529 6.449 -1.454 1.00 92.81 97 GLY A N 1
ATOM 735 C CA . GLY A 1 97 ? 0.620 7.065 -2.111 1.00 92.81 97 GLY A CA 1
ATOM 736 C C . GLY A 1 97 ? 1.877 6.239 -1.873 1.00 92.81 97 GLY A C 1
ATOM 737 O O . GLY A 1 97 ? 2.125 5.718 -0.782 1.00 92.81 97 GLY A O 1
ATOM 738 N N . LEU A 1 98 ? 2.664 6.072 -2.934 1.00 92.38 98 LEU A N 1
ATOM 739 C CA . LEU A 1 98 ? 4.021 5.548 -2.855 1.00 92.38 98 LEU A CA 1
ATOM 740 C C . LEU A 1 98 ? 4.951 6.610 -3.429 1.00 92.38 98 LEU A C 1
ATOM 742 O O . LEU A 1 98 ? 4.843 6.945 -4.601 1.00 92.38 98 LEU A O 1
ATOM 746 N N . ALA A 1 99 ? 5.876 7.116 -2.631 1.00 88.88 99 ALA A N 1
ATOM 747 C CA . ALA A 1 99 ? 6.914 8.026 -3.101 1.00 88.88 99 ALA A CA 1
ATOM 748 C C . ALA A 1 99 ? 8.233 7.530 -2.529 1.00 88.88 99 ALA A C 1
ATOM 750 O O . ALA A 1 99 ? 8.687 7.979 -1.482 1.00 88.88 99 ALA A O 1
ATOM 751 N N . LEU A 1 100 ? 8.801 6.498 -3.151 1.00 84.81 100 LEU A N 1
ATOM 752 C CA . LEU A 1 100 ? 9.903 5.726 -2.578 1.00 84.81 100 LEU A CA 1
ATOM 753 C C . LEU A 1 100 ? 11.270 6.318 -2.934 1.00 84.81 100 LEU A C 1
ATOM 755 O O . LEU A 1 100 ? 12.263 6.034 -2.262 1.00 84.81 100 LEU A O 1
ATOM 759 N N . THR A 1 101 ? 11.328 7.140 -3.985 1.00 74.06 101 THR A N 1
ATOM 760 C CA . THR A 1 101 ? 12.553 7.822 -4.426 1.00 74.06 101 THR A CA 1
ATOM 761 C C . THR A 1 101 ? 12.731 9.224 -3.839 1.00 74.06 101 THR A C 1
ATOM 763 O O . THR A 1 101 ? 13.829 9.782 -3.920 1.00 74.06 101 THR A O 1
ATOM 766 N N . GLU A 1 102 ? 11.701 9.785 -3.202 1.00 65.38 102 GLU A N 1
ATOM 767 C CA . GLU A 1 102 ? 11.780 11.097 -2.565 1.00 65.38 102 GLU A CA 1
ATOM 768 C C . GLU A 1 102 ? 12.583 11.029 -1.261 1.00 65.38 102 GLU A C 1
ATOM 770 O O . GLU A 1 102 ? 12.335 10.202 -0.384 1.00 65.38 102 GLU A O 1
ATOM 775 N N . ILE A 1 103 ? 13.568 11.916 -1.111 1.00 59.75 103 ILE A N 1
ATOM 776 C CA . ILE A 1 103 ? 14.210 12.139 0.186 1.00 59.75 103 ILE A CA 1
ATOM 777 C C . ILE A 1 103 ? 13.316 13.114 0.947 1.00 59.75 103 ILE A C 1
ATOM 779 O O . ILE A 1 103 ? 13.233 14.293 0.596 1.00 59.75 103 ILE A O 1
ATOM 783 N N . ASN A 1 104 ? 12.650 12.621 1.987 1.00 57.22 104 ASN A N 1
ATOM 784 C CA . ASN A 1 104 ? 11.797 13.447 2.832 1.00 57.22 104 ASN A CA 1
ATOM 785 C C . ASN A 1 104 ? 12.617 14.486 3.615 1.00 57.22 104 ASN A C 1
ATOM 787 O O . ASN A 1 104 ? 13.831 14.351 3.789 1.00 57.22 104 ASN A O 1
ATOM 791 N N . ARG A 1 105 ? 11.943 15.523 4.139 1.00 47.81 105 ARG A N 1
ATOM 792 C CA . ARG A 1 105 ? 12.561 16.614 4.930 1.00 47.81 105 ARG A CA 1
ATOM 793 C C . ARG A 1 105 ? 13.374 16.125 6.135 1.00 47.81 105 ARG A C 1
ATOM 795 O O . ARG A 1 105 ? 14.303 16.812 6.547 1.00 47.81 105 ARG A O 1
ATOM 802 N N . ASP A 1 106 ? 13.069 14.930 6.630 1.00 55.53 106 ASP A N 1
ATOM 803 C CA . ASP A 1 106 ? 13.752 14.289 7.757 1.00 55.53 106 ASP A CA 1
ATOM 804 C C . ASP A 1 106 ? 14.976 13.452 7.333 1.00 55.53 106 ASP A C 1
ATOM 806 O O . ASP A 1 106 ? 15.560 12.733 8.142 1.00 55.53 106 ASP A O 1
ATOM 810 N N . GLY A 1 107 ? 15.369 13.506 6.055 1.00 54.53 107 GLY A N 1
ATOM 811 C CA . GLY A 1 107 ? 16.499 12.753 5.502 1.00 54.53 107 GLY A CA 1
ATOM 812 C C . GLY A 1 107 ? 16.234 11.256 5.313 1.00 54.53 107 GLY A C 1
ATOM 813 O O . GLY A 1 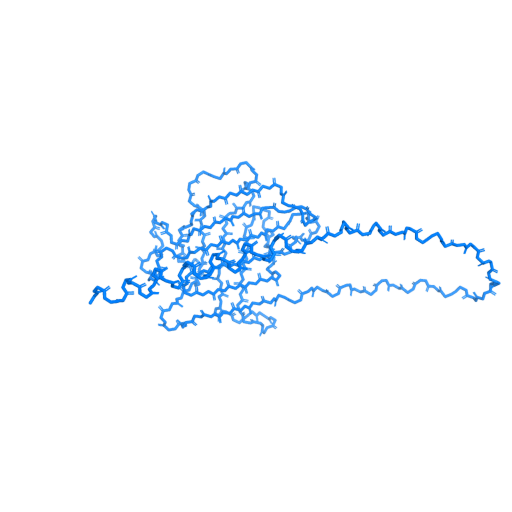107 ? 17.147 10.521 4.937 1.00 54.53 107 GLY A O 1
ATOM 814 N N . MET A 1 108 ? 15.003 10.793 5.561 1.00 59.25 108 MET A N 1
ATOM 815 C CA . MET A 1 108 ? 14.589 9.412 5.306 1.00 59.25 108 MET A CA 1
ATOM 816 C C . MET A 1 108 ? 14.244 9.198 3.828 1.00 59.25 108 MET A C 1
ATOM 818 O O . MET A 1 108 ? 13.724 10.093 3.162 1.00 59.25 108 MET A O 1
ATOM 822 N N . SER A 1 109 ? 14.559 8.002 3.324 1.00 67.62 109 SER A N 1
ATOM 823 C CA . SER A 1 109 ? 14.272 7.601 1.944 1.00 67.62 109 SER A CA 1
ATOM 824 C C . SER A 1 109 ? 12.836 7.097 1.830 1.00 67.62 109 SER A C 1
ATOM 826 O O . SER A 1 109 ? 12.484 6.058 2.386 1.00 67.62 109 SER A O 1
ATOM 828 N N . GLY A 1 110 ? 12.032 7.860 1.103 1.00 80.50 110 GLY A N 1
ATOM 829 C CA . GLY A 1 110 ? 10.687 7.532 0.676 1.00 80.50 110 GLY A CA 1
ATOM 830 C C . GLY A 1 110 ? 9.610 7.496 1.757 1.00 80.50 110 GLY A C 1
ATOM 831 O O . GLY A 1 110 ? 9.880 7.516 2.960 1.00 80.50 110 GLY A O 1
ATOM 832 N N . TYR A 1 111 ? 8.356 7.423 1.315 1.00 85.81 111 TYR A N 1
ATOM 833 C CA . TYR A 1 111 ? 7.199 7.167 2.166 1.00 85.81 111 TYR A CA 1
ATOM 834 C C . TYR A 1 111 ? 6.144 6.302 1.476 1.00 85.81 111 TYR A C 1
ATOM 836 O O . TYR A 1 111 ? 6.064 6.198 0.252 1.00 85.81 111 TYR A O 1
ATOM 844 N N . ILE A 1 112 ? 5.344 5.664 2.325 1.00 90.94 112 ILE A N 1
ATOM 845 C CA . ILE A 1 112 ? 4.097 4.993 1.976 1.00 90.94 112 ILE A CA 1
ATOM 846 C C . ILE A 1 112 ? 3.040 5.641 2.858 1.00 90.94 112 ILE A C 1
ATOM 848 O O . ILE A 1 112 ? 3.220 5.681 4.079 1.00 90.94 112 ILE A O 1
ATOM 852 N N . ASP A 1 113 ? 1.960 6.135 2.275 1.00 90.38 113 ASP A N 1
ATOM 853 C CA . ASP A 1 113 ? 0.873 6.757 3.019 1.00 90.38 113 ASP A CA 1
ATOM 854 C C . ASP A 1 113 ? -0.493 6.249 2.556 1.00 90.38 113 ASP A C 1
ATOM 856 O O . ASP A 1 113 ? -0.712 5.835 1.417 1.00 90.38 113 ASP A O 1
ATOM 860 N N . LEU A 1 114 ? -1.435 6.238 3.494 1.00 92.56 114 LEU A N 1
ATOM 861 C CA . LEU A 1 114 ? -2.836 6.007 3.186 1.00 92.56 114 LEU A CA 1
ATOM 862 C C . LEU A 1 114 ? -3.569 7.330 3.373 1.00 92.56 114 LEU A C 1
ATOM 864 O O . LEU A 1 114 ? -3.700 7.809 4.502 1.00 92.56 114 LEU A O 1
ATOM 868 N N . ASP A 1 115 ? -4.036 7.896 2.265 1.00 90.50 115 ASP A N 1
ATOM 869 C CA . ASP A 1 115 ? -4.832 9.115 2.267 1.00 90.50 115 ASP A CA 1
ATOM 870 C C . ASP A 1 115 ? -6.267 8.796 2.694 1.00 90.50 115 ASP A C 1
ATOM 872 O O . ASP A 1 115 ? -6.920 7.868 2.183 1.00 90.50 115 ASP A O 1
ATOM 876 N N . THR A 1 116 ? -6.760 9.588 3.643 1.00 87.12 116 THR A N 1
ATOM 877 C CA . THR A 1 116 ? -8.105 9.467 4.184 1.00 87.12 116 THR A CA 1
ATOM 878 C C . THR A 1 116 ? -8.876 10.782 4.078 1.00 87.12 116 THR A C 1
ATOM 880 O O . THR A 1 116 ? -8.303 11.864 4.098 1.00 87.12 116 THR A O 1
ATOM 883 N N . GLU A 1 117 ? -10.207 10.718 3.977 1.00 79.62 117 GLU A N 1
ATOM 884 C CA . GLU A 1 117 ? -11.095 11.876 3.777 1.00 79.62 117 GLU A CA 1
ATOM 885 C C . GLU A 1 117 ? -10.938 12.983 4.835 1.00 79.62 117 GLU A C 1
ATOM 887 O O . GLU A 1 117 ? -11.350 14.113 4.579 1.00 79.62 117 GLU A O 1
ATOM 892 N N . THR A 1 118 ? -10.356 12.697 6.005 1.00 71.12 118 THR A N 1
ATOM 893 C CA . THR A 1 118 ? -10.105 13.716 7.036 1.00 71.12 118 THR A CA 1
ATOM 894 C C . THR A 1 118 ? -8.923 14.630 6.708 1.00 71.12 118 THR A C 1
ATOM 896 O O . THR A 1 118 ? -8.741 15.633 7.392 1.00 71.12 118 THR A O 1
ATOM 899 N N . GLY A 1 119 ? -8.162 14.338 5.647 1.00 63.59 119 GLY A N 1
ATOM 900 C CA . GLY A 1 119 ? -6.919 15.036 5.313 1.00 63.59 119 GLY A CA 1
ATOM 901 C C . GLY A 1 119 ? -5.740 14.613 6.192 1.00 63.59 119 GLY A C 1
ATOM 902 O O . GLY A 1 119 ? -4.653 15.173 6.058 1.00 63.59 119 GLY A O 1
ATOM 903 N N . ASP A 1 120 ? -5.952 13.631 7.073 1.00 70.81 120 ASP A N 1
ATOM 904 C CA . ASP A 1 120 ? -4.896 13.030 7.872 1.00 70.81 120 ASP A CA 1
ATOM 905 C C . ASP A 1 120 ? -4.257 11.891 7.075 1.00 70.81 120 ASP A C 1
ATOM 907 O O . ASP A 1 120 ? -4.917 10.906 6.713 1.00 70.81 120 ASP A O 1
ATOM 911 N N . TYR A 1 121 ? -2.957 12.018 6.828 1.00 77.00 121 TYR A N 1
ATOM 912 C CA . TYR A 1 121 ? -2.140 10.940 6.289 1.00 77.00 121 TYR A CA 1
ATOM 913 C C . TYR A 1 121 ? -1.855 9.938 7.402 1.00 77.00 121 TYR A C 1
ATOM 915 O O . TYR A 1 121 ? -1.382 10.299 8.480 1.00 77.00 121 TYR A O 1
ATOM 923 N N . GLN A 1 122 ? -2.140 8.663 7.151 1.00 83.69 122 GLN A N 1
ATOM 924 C CA . GLN A 1 122 ? -1.752 7.605 8.078 1.00 83.69 122 GLN A CA 1
ATOM 925 C C . GLN A 1 122 ? -0.277 7.267 7.839 1.00 83.69 122 GLN A C 1
ATOM 927 O O . GLN A 1 122 ? 0.062 6.661 6.818 1.00 83.69 122 GLN A O 1
ATOM 932 N N . THR A 1 123 ? 0.598 7.649 8.771 1.00 80.50 123 THR A N 1
ATOM 933 C CA . THR A 1 123 ? 2.030 7.341 8.688 1.00 80.50 123 THR A CA 1
ATOM 934 C C . THR A 1 123 ? 2.253 5.831 8.729 1.00 80.50 123 THR A C 1
ATOM 936 O O . THR A 1 123 ? 1.704 5.114 9.569 1.00 80.50 123 THR A O 1
ATOM 939 N N . THR A 1 124 ? 3.096 5.326 7.834 1.00 87.81 124 THR A N 1
ATOM 940 C CA . THR A 1 124 ? 3.479 3.913 7.821 1.00 87.81 124 THR A CA 1
ATOM 941 C C . THR A 1 124 ? 4.478 3.599 8.940 1.00 87.81 124 THR A C 1
ATOM 943 O O . THR A 1 124 ? 5.563 4.167 8.982 1.00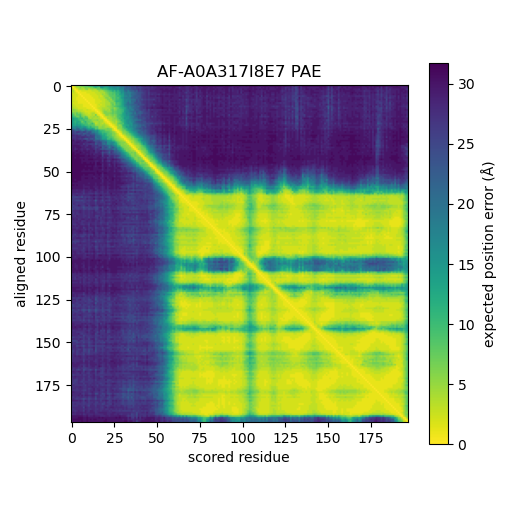 87.81 124 THR A O 1
ATOM 946 N N . LEU A 1 125 ? 4.160 2.635 9.808 1.00 89.44 125 LEU A N 1
ATOM 947 C CA . LEU A 1 125 ? 5.082 2.063 10.801 1.00 89.44 125 LEU A CA 1
ATOM 948 C C . LEU A 1 125 ? 6.081 1.103 10.153 1.00 89.44 125 LEU A C 1
ATOM 950 O O . LEU A 1 125 ? 7.272 1.092 10.474 1.00 89.44 125 LEU A O 1
ATOM 954 N N . PHE A 1 126 ? 5.585 0.275 9.237 1.00 90.88 126 PHE A N 1
ATOM 955 C CA . PHE A 1 126 ? 6.368 -0.719 8.519 1.00 90.88 126 PHE A CA 1
ATOM 956 C C . PHE A 1 126 ? 5.922 -0.781 7.067 1.00 90.88 126 PHE A C 1
ATOM 958 O O . PHE A 1 126 ? 4.730 -0.901 6.800 1.00 90.88 126 PHE A O 1
ATOM 965 N N . GLY A 1 127 ? 6.876 -0.766 6.141 1.00 93.31 127 GLY A N 1
ATOM 966 C CA . GLY A 1 127 ? 6.619 -0.892 4.713 1.00 93.31 127 GLY A CA 1
ATOM 967 C C . GLY A 1 127 ? 7.616 -1.829 4.046 1.00 93.31 127 GLY A C 1
ATOM 968 O O . GLY A 1 127 ? 8.814 -1.780 4.321 1.00 93.31 127 GLY A O 1
ATOM 969 N N . PHE A 1 128 ? 7.129 -2.677 3.149 1.00 94.12 128 PHE A N 1
ATOM 970 C CA . PHE A 1 128 ? 7.932 -3.564 2.321 1.00 94.12 128 PHE A CA 1
ATOM 971 C C . PHE A 1 128 ? 7.434 -3.533 0.880 1.00 94.12 128 PHE A C 1
ATOM 973 O O . PHE A 1 128 ? 6.280 -3.874 0.606 1.00 94.12 128 PHE A O 1
ATOM 980 N N . VAL A 1 129 ? 8.314 -3.153 -0.045 1.00 95.00 129 VAL A N 1
ATOM 981 C CA . VAL A 1 129 ? 7.992 -3.042 -1.471 1.00 95.00 129 VAL A CA 1
ATOM 982 C C . VAL A 1 129 ? 8.988 -3.837 -2.298 1.00 95.00 129 VAL A C 1
ATOM 984 O O . VAL A 1 129 ? 10.197 -3.728 -2.122 1.00 95.00 129 VAL A O 1
ATOM 987 N N . THR A 1 130 ? 8.460 -4.621 -3.231 1.00 95.25 130 THR A N 1
ATOM 988 C CA . THR A 1 130 ? 9.215 -5.370 -4.244 1.00 95.25 130 THR A CA 1
ATOM 989 C C . THR A 1 130 ? 8.613 -5.110 -5.621 1.00 95.25 130 THR A C 1
ATOM 991 O O . THR A 1 130 ? 7.525 -4.550 -5.727 1.00 95.25 130 THR A O 1
ATOM 994 N N . GLU A 1 131 ? 9.220 -5.641 -6.685 1.00 94.44 131 GLU A N 1
ATOM 995 C CA . GLU A 1 131 ? 8.629 -5.616 -8.038 1.00 94.44 131 GLU A CA 1
ATOM 996 C C . GLU A 1 131 ? 7.257 -6.312 -8.145 1.00 94.44 131 GLU A C 1
ATOM 998 O O . GLU A 1 131 ? 6.586 -6.223 -9.174 1.00 94.44 131 GLU A O 1
ATOM 1003 N N . ARG A 1 132 ? 6.859 -7.090 -7.130 1.00 95.75 132 ARG A N 1
ATOM 1004 C CA . ARG A 1 132 ? 5.638 -7.906 -7.162 1.00 95.75 132 ARG A CA 1
ATOM 1005 C C . ARG A 1 132 ? 4.657 -7.591 -6.057 1.00 95.75 132 ARG A C 1
ATOM 1007 O O . ARG A 1 132 ? 3.485 -7.878 -6.233 1.00 95.75 132 ARG A O 1
ATOM 1014 N N . ARG A 1 133 ? 5.117 -7.098 -4.913 1.00 97.12 133 ARG A N 1
ATOM 1015 C CA . ARG A 1 133 ? 4.325 -7.019 -3.683 1.00 97.12 133 ARG A CA 1
ATOM 1016 C C . ARG A 1 133 ? 4.537 -5.695 -2.982 1.00 97.12 133 ARG A C 1
ATOM 1018 O O . ARG A 1 133 ? 5.660 -5.198 -2.948 1.00 97.12 133 ARG A O 1
ATOM 1025 N N . VAL A 1 134 ? 3.464 -5.218 -2.368 1.00 96.81 134 VAL A N 1
ATOM 1026 C CA . VAL A 1 134 ? 3.458 -4.092 -1.435 1.00 96.81 134 VAL A CA 1
ATOM 1027 C C . VAL A 1 134 ? 2.805 -4.581 -0.157 1.00 96.81 134 VAL A C 1
ATOM 1029 O O . VAL A 1 134 ? 1.708 -5.141 -0.191 1.00 96.81 134 VAL A O 1
ATOM 1032 N N . VAL A 1 135 ? 3.488 -4.392 0.962 1.00 97.38 135 VAL A N 1
ATOM 1033 C CA . VAL A 1 135 ? 2.953 -4.656 2.294 1.00 97.38 135 VAL A CA 1
ATOM 1034 C C . VAL A 1 135 ? 3.243 -3.445 3.153 1.00 97.38 135 VAL A C 1
ATOM 1036 O O . VAL A 1 135 ? 4.379 -2.980 3.172 1.00 97.38 135 VAL A O 1
ATOM 1039 N N . PHE A 1 136 ? 2.248 -2.947 3.873 1.00 96.31 136 PHE A N 1
ATOM 1040 C CA . PHE A 1 136 ? 2.488 -1.915 4.870 1.00 96.31 136 PHE A CA 1
ATOM 1041 C C . PHE A 1 136 ? 1.521 -2.013 6.043 1.00 96.31 136 PHE A C 1
ATOM 1043 O O . PHE A 1 136 ? 0.450 -2.614 5.945 1.00 96.31 136 PHE A O 1
ATOM 1050 N N . GLU A 1 137 ? 1.917 -1.397 7.146 1.00 95.44 137 GLU A N 1
ATOM 1051 C CA . GLU A 1 137 ? 1.096 -1.175 8.326 1.00 95.44 137 GLU A CA 1
ATOM 1052 C C . GLU A 1 137 ? 1.255 0.274 8.775 1.00 95.44 137 GLU A C 1
ATOM 1054 O O . GLU A 1 137 ? 2.377 0.779 8.832 1.00 95.44 137 GLU A O 1
ATOM 1059 N N . THR A 1 138 ? 0.145 0.936 9.087 1.00 93.75 138 THR A N 1
ATOM 1060 C CA . THR A 1 138 ? 0.127 2.324 9.553 1.00 93.75 138 THR A CA 1
ATOM 1061 C C . THR A 1 138 ? -0.008 2.400 11.065 1.00 93.75 138 THR A C 1
ATOM 1063 O O . THR A 1 138 ? -0.571 1.507 11.704 1.00 93.75 138 THR A O 1
ATOM 1066 N N . GLU A 1 139 ? 0.454 3.499 11.647 1.00 89.81 139 GLU A N 1
ATOM 1067 C CA . GLU A 1 139 ? -0.028 3.908 12.964 1.00 89.81 139 GLU A CA 1
ATOM 1068 C C . GLU A 1 139 ? -1.432 4.502 12.835 1.00 89.81 139 GLU A C 1
ATOM 1070 O O . GLU A 1 139 ? -1.854 4.828 11.724 1.00 89.81 139 GLU A O 1
ATOM 1075 N N . PRO A 1 140 ? -2.196 4.601 13.932 1.00 87.69 140 PRO A N 1
ATOM 1076 C CA . PRO A 1 140 ? -3.362 5.461 13.949 1.00 87.69 140 PRO A CA 1
ATOM 1077 C C . PRO A 1 140 ? -2.945 6.927 13.830 1.00 87.69 140 PRO A C 1
ATOM 1079 O O . PRO A 1 140 ? -2.080 7.370 14.580 1.00 87.69 140 PRO A O 1
ATOM 1082 N N . ALA A 1 141 ? -3.601 7.680 12.947 1.00 83.94 141 ALA A N 1
ATOM 1083 C CA . ALA A 1 141 ? -3.480 9.137 12.895 1.00 83.94 141 ALA A CA 1
ATOM 1084 C C . ALA A 1 141 ? -3.748 9.772 14.270 1.00 83.94 141 ALA A C 1
ATOM 1086 O O . ALA A 1 141 ? -4.464 9.195 15.095 1.00 83.94 141 ALA A O 1
ATOM 1087 N N . ASP A 1 142 ? -3.204 10.968 14.502 1.00 79.38 142 ASP A N 1
ATOM 1088 C CA . ASP A 1 142 ? -3.248 11.661 15.791 1.00 79.38 142 ASP A 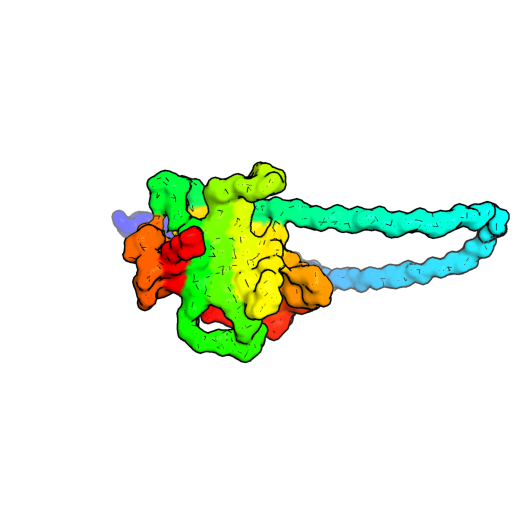CA 1
ATOM 1089 C C . ASP A 1 142 ? -4.657 11.681 16.414 1.00 79.38 142 ASP A C 1
ATOM 1091 O O . ASP A 1 142 ? -5.605 12.275 15.902 1.00 79.38 142 ASP A O 1
ATOM 1095 N N . GLY A 1 143 ? -4.811 10.994 17.553 1.00 73.88 143 GLY A N 1
ATOM 1096 C CA . GLY A 1 143 ? -6.081 10.897 18.289 1.00 73.88 143 GLY A CA 1
ATOM 1097 C C . GLY A 1 143 ? -7.118 9.926 17.700 1.00 73.88 143 GLY A C 1
ATOM 1098 O O . GLY A 1 143 ? -8.191 9.740 18.283 1.00 73.88 143 GLY A O 1
ATOM 1099 N N . GLY A 1 144 ? -6.807 9.269 16.583 1.00 84.44 144 GLY A N 1
ATOM 1100 C CA . GLY A 1 144 ? -7.630 8.258 15.931 1.00 84.44 144 GLY A CA 1
ATOM 1101 C C . GLY A 1 144 ? -7.469 6.860 16.549 1.00 84.44 144 GLY A C 1
ATOM 1102 O O . GLY A 1 144 ? -6.391 6.486 17.002 1.00 84.44 144 GLY A O 1
ATOM 1103 N N . PRO A 1 145 ? -8.527 6.025 16.574 1.00 91.44 145 PRO A N 1
ATOM 1104 C CA . PRO A 1 145 ? -8.431 4.668 17.114 1.00 91.44 145 PRO A CA 1
ATOM 1105 C C . PRO A 1 145 ? -8.079 3.610 16.056 1.00 91.44 145 PRO A C 1
ATOM 1107 O O . PRO A 1 145 ? -7.969 2.431 16.408 1.00 91.44 145 PRO A O 1
ATOM 1110 N N . TYR A 1 146 ? -8.002 3.996 14.778 1.00 94.00 146 TYR A N 1
ATOM 1111 C CA . TYR A 1 146 ? -7.892 3.072 13.651 1.00 94.00 146 TYR A CA 1
ATOM 1112 C C . TYR A 1 146 ? -6.507 3.096 13.028 1.00 94.00 146 TYR A C 1
ATOM 1114 O O . TYR A 1 146 ? -6.025 4.166 12.691 1.00 94.00 146 TYR A O 1
ATOM 1122 N N . SER A 1 147 ? -5.943 1.914 12.810 1.00 94.56 147 SER A N 1
ATOM 1123 C CA . SER A 1 147 ? -4.772 1.690 11.963 1.00 94.56 147 SER A CA 1
ATOM 1124 C C . SER A 1 147 ? -5.139 0.786 10.790 1.00 94.56 147 SER A C 1
ATOM 1126 O O . SER A 1 147 ? -6.195 0.139 10.786 1.00 94.56 147 SER A O 1
ATOM 1128 N N . TYR A 1 148 ? -4.267 0.727 9.788 1.00 96.31 148 TYR A N 1
ATOM 1129 C CA . TYR A 1 148 ? -4.499 -0.054 8.581 1.00 96.31 148 TYR A CA 1
ATOM 1130 C C . TYR A 1 148 ? -3.319 -0.962 8.282 1.00 96.31 148 TYR A C 1
ATOM 1132 O O . TYR A 1 148 ? -2.169 -0.609 8.517 1.00 96.31 148 TYR A O 1
ATOM 1140 N N . ARG A 1 149 ? -3.613 -2.137 7.730 1.00 97.62 149 ARG A N 1
ATOM 1141 C CA . ARG A 1 149 ? -2.617 -3.035 7.149 1.00 97.62 149 ARG A CA 1
ATOM 1142 C C . ARG A 1 149 ? -3.024 -3.367 5.731 1.00 97.62 149 ARG A C 1
ATOM 1144 O O . ARG A 1 149 ? -4.174 -3.735 5.493 1.00 97.62 149 ARG A O 1
ATOM 1151 N N . PHE A 1 150 ? -2.084 -3.290 4.809 1.00 98.31 150 PHE A N 1
ATOM 1152 C CA . PHE A 1 150 ? -2.297 -3.659 3.423 1.00 98.31 150 PHE A CA 1
ATOM 1153 C C . PHE A 1 150 ? -1.347 -4.773 3.015 1.00 98.31 150 PHE A C 1
ATOM 1155 O O . PHE A 1 150 ? -0.156 -4.728 3.313 1.00 98.31 150 PHE A O 1
ATOM 1162 N N . GLU A 1 151 ? -1.879 -5.753 2.294 1.00 98.50 151 GLU A N 1
ATOM 1163 C CA . GLU A 1 151 ? -1.103 -6.808 1.655 1.00 98.50 151 GLU A CA 1
ATOM 1164 C C . GLU A 1 151 ? -1.568 -6.949 0.208 1.00 98.50 151 GLU A C 1
ATOM 1166 O O . GLU A 1 151 ? -2.693 -7.382 -0.053 1.00 98.50 151 GLU A O 1
ATOM 1171 N N . GLY A 1 152 ? -0.709 -6.584 -0.741 1.00 98.44 152 GLY A N 1
ATOM 1172 C CA . GLY A 1 152 ? -1.065 -6.561 -2.152 1.00 98.44 152 GLY A CA 1
ATOM 1173 C C . GLY A 1 152 ? 0.048 -6.976 -3.098 1.00 98.44 152 GLY A C 1
ATOM 1174 O O . GLY A 1 152 ? 1.188 -7.247 -2.707 1.00 98.44 152 GLY A O 1
ATOM 1175 N N . GLU A 1 153 ? -0.320 -7.034 -4.372 1.00 98.31 153 GLU A N 1
ATOM 1176 C CA . GLU A 1 153 ? 0.549 -7.367 -5.486 1.00 98.31 153 GLU A CA 1
ATOM 1177 C C . GLU A 1 153 ? 0.355 -6.438 -6.685 1.00 98.31 153 GLU A C 1
ATOM 1179 O O . GLU A 1 153 ? -0.763 -6.035 -7.027 1.00 98.31 153 GLU A O 1
ATOM 1184 N N . PHE A 1 154 ? 1.464 -6.129 -7.351 1.00 97.81 154 PHE A N 1
ATOM 1185 C CA . PHE A 1 154 ? 1.444 -5.423 -8.620 1.00 97.81 154 PHE A CA 1
ATOM 1186 C C . PHE A 1 154 ? 0.994 -6.375 -9.725 1.00 97.81 154 PHE A C 1
ATOM 1188 O O . PHE A 1 154 ? 1.625 -7.393 -10.009 1.00 97.81 154 PHE A O 1
ATOM 1195 N N . LEU A 1 155 ? -0.088 -6.007 -10.401 1.00 97.25 155 LEU A N 1
ATOM 1196 C CA . LEU A 1 155 ? -0.650 -6.751 -11.527 1.00 97.25 155 LEU A CA 1
ATOM 1197 C C . LEU A 1 155 ? 0.142 -6.524 -12.821 1.00 97.25 155 LEU A C 1
ATOM 1199 O O . LEU A 1 155 ? -0.071 -7.209 -13.824 1.00 97.25 155 LEU A O 1
ATOM 1203 N N . ARG A 1 156 ? 1.026 -5.519 -12.836 1.00 94.56 156 ARG A N 1
ATOM 1204 C CA . ARG A 1 156 ? 1.786 -5.084 -14.010 1.00 94.56 156 ARG A CA 1
ATOM 1205 C C . ARG A 1 156 ? 3.193 -4.677 -13.599 1.00 94.56 156 ARG A C 1
ATOM 1207 O O . ARG A 1 156 ? 3.380 -4.036 -12.578 1.00 94.56 156 ARG A O 1
ATOM 1214 N N . LYS A 1 157 ? 4.168 -4.992 -14.451 1.00 88.50 157 LYS A N 1
ATOM 1215 C CA . LYS A 1 157 ? 5.561 -4.555 -14.264 1.00 88.50 157 LYS A CA 1
ATOM 1216 C C . LYS A 1 157 ? 5.817 -3.150 -14.797 1.00 88.50 157 LYS A C 1
ATOM 1218 O O . LYS A 1 157 ? 6.596 -2.404 -14.231 1.00 88.50 157 LYS A O 1
ATOM 1223 N N . ASN A 1 158 ? 5.178 -2.798 -15.911 1.00 88.44 158 ASN A N 1
ATOM 1224 C CA . ASN A 1 158 ? 5.426 -1.532 -16.587 1.00 88.44 158 ASN A CA 1
ATOM 1225 C C . ASN A 1 158 ? 4.367 -0.494 -16.198 1.00 88.44 158 ASN A C 1
ATOM 1227 O O . ASN A 1 158 ? 3.430 -0.231 -16.957 1.00 88.44 158 ASN A O 1
ATOM 1231 N N . LEU A 1 159 ? 4.484 0.011 -14.969 1.00 90.94 159 LEU A N 1
ATOM 1232 C CA . LEU A 1 159 ? 3.495 0.888 -14.339 1.00 90.94 159 LEU A CA 1
ATOM 1233 C C . LEU A 1 159 ? 3.360 2.236 -15.054 1.00 90.94 159 LEU A C 1
ATOM 1235 O O . LEU A 1 159 ? 2.241 2.696 -15.254 1.00 90.94 159 LEU A O 1
ATOM 1239 N N . VAL A 1 160 ? 4.460 2.782 -15.577 1.00 87.31 160 VAL A N 1
ATOM 1240 C CA . VAL A 1 160 ? 4.481 4.046 -16.339 1.00 87.31 160 VAL A CA 1
ATOM 1241 C C . VAL A 1 160 ? 3.500 4.031 -17.517 1.00 87.31 160 VAL A C 1
ATOM 1243 O O . VAL A 1 160 ? 2.808 5.005 -17.779 1.00 87.31 160 VAL A O 1
ATOM 1246 N N . TYR A 1 161 ? 3.372 2.902 -18.218 1.00 88.94 161 TYR A N 1
ATOM 1247 C CA . TYR A 1 161 ? 2.445 2.792 -19.352 1.00 88.94 161 TYR A CA 1
ATOM 1248 C C . TYR A 1 161 ? 1.004 2.526 -18.917 1.00 88.94 161 TYR A C 1
ATOM 1250 O O . TYR A 1 161 ? 0.108 2.530 -19.764 1.00 88.94 161 TYR A O 1
ATOM 1258 N N . ALA A 1 162 ? 0.779 2.210 -17.646 1.00 91.06 162 ALA A N 1
ATOM 1259 C CA . ALA A 1 162 ? -0.533 1.987 -17.059 1.00 91.06 162 ALA A CA 1
ATOM 1260 C C . ALA A 1 162 ? -1.068 3.220 -16.314 1.00 91.06 162 ALA A C 1
ATOM 1262 O O . ALA A 1 162 ? -2.266 3.258 -16.044 1.00 91.06 162 ALA A O 1
ATOM 1263 N N . ALA A 1 163 ? -0.210 4.201 -16.025 1.00 90.88 163 ALA A N 1
ATOM 1264 C CA . ALA A 1 163 ? -0.583 5.453 -15.384 1.00 90.88 163 ALA A CA 1
ATOM 1265 C C . ALA A 1 163 ? -1.688 6.182 -16.164 1.00 90.88 163 ALA A C 1
ATOM 1267 O O . ALA A 1 163 ? -1.737 6.134 -17.398 1.00 90.88 163 ALA A O 1
ATOM 1268 N N . ASP A 1 164 ? -2.623 6.774 -15.420 1.00 91.44 164 ASP A N 1
ATOM 1269 C CA . ASP A 1 164 ? -3.826 7.483 -15.883 1.00 91.44 164 ASP A CA 1
ATOM 1270 C C . ASP A 1 164 ? -4.797 6.663 -16.738 1.00 91.44 164 ASP A C 1
ATOM 1272 O O . ASP A 1 164 ? -5.842 7.152 -17.179 1.00 91.44 164 ASP A O 1
ATOM 1276 N N . LYS A 1 165 ? -4.512 5.378 -16.955 1.00 93.00 165 LYS A N 1
ATOM 1277 C CA . LYS A 1 165 ? -5.452 4.464 -17.591 1.00 93.00 165 LYS A CA 1
ATOM 1278 C C . LYS A 1 165 ? -6.409 3.942 -16.532 1.00 93.00 165 LYS A C 1
ATOM 1280 O O . LYS A 1 165 ? -6.024 3.618 -15.412 1.00 93.00 165 LYS A O 1
ATOM 1285 N N . ASN A 1 166 ? -7.674 3.782 -16.910 1.00 94.81 166 ASN A N 1
ATOM 1286 C CA . ASN A 1 166 ? -8.682 3.157 -16.056 1.00 94.81 166 ASN A CA 1
ATOM 1287 C C . ASN A 1 166 ? -8.507 1.624 -16.019 1.00 94.81 166 ASN A C 1
ATOM 1289 O O . ASN A 1 166 ? -9.388 0.873 -16.436 1.00 94.81 166 ASN A O 1
ATOM 1293 N N . ILE A 1 167 ? -7.327 1.165 -15.600 1.00 96.06 167 ILE A N 1
ATOM 1294 C CA . ILE A 1 167 ? -6.953 -0.244 -15.500 1.00 96.06 167 ILE A CA 1
ATOM 1295 C C . ILE A 1 167 ? -6.344 -0.513 -14.129 1.00 96.06 167 ILE A C 1
ATOM 1297 O O . ILE A 1 167 ? -5.551 0.280 -13.629 1.00 96.06 167 ILE A O 1
ATOM 1301 N N . ALA A 1 168 ? -6.667 -1.669 -13.555 1.00 97.44 168 ALA A N 1
ATOM 1302 C CA . ALA A 1 168 ? -6.054 -2.094 -12.309 1.00 97.44 168 ALA A CA 1
ATOM 1303 C C . ALA A 1 168 ? -4.555 -2.379 -12.513 1.00 97.44 168 ALA A C 1
ATOM 1305 O O . ALA A 1 168 ? -4.145 -3.030 -13.490 1.00 97.44 168 ALA A O 1
ATOM 1306 N N . VAL A 1 169 ? -3.746 -1.890 -11.576 1.00 97.56 169 VAL A N 1
ATOM 1307 C CA . VAL A 1 169 ? -2.289 -2.079 -11.528 1.00 97.56 169 VAL A CA 1
ATOM 1308 C C . VAL A 1 169 ? -1.815 -2.689 -10.216 1.00 97.56 169 VAL A C 1
ATOM 1310 O O . VAL A 1 169 ? -0.764 -3.321 -10.193 1.00 97.56 169 VAL A O 1
ATOM 1313 N N . LEU A 1 170 ? -2.593 -2.527 -9.150 1.00 98.19 170 LEU A N 1
ATOM 1314 C CA . LEU A 1 170 ? -2.323 -3.036 -7.814 1.00 98.19 170 LEU A CA 1
ATOM 1315 C C . LEU A 1 170 ? -3.615 -3.649 -7.290 1.00 98.19 170 LEU A C 1
ATOM 1317 O O . LEU A 1 170 ? -4.697 -3.088 -7.467 1.00 98.19 170 LEU A O 1
ATOM 1321 N N . ARG A 1 171 ? -3.507 -4.807 -6.651 1.00 98.50 171 ARG A N 1
ATOM 1322 C CA . ARG A 1 171 ? -4.622 -5.460 -5.972 1.00 98.50 171 ARG A CA 1
ATOM 1323 C C . ARG A 1 171 ? -4.152 -5.962 -4.626 1.00 98.50 171 ARG A C 1
ATOM 1325 O O . ARG A 1 171 ? -3.064 -6.516 -4.529 1.00 98.50 171 ARG A O 1
ATOM 1332 N N . GLY A 1 172 ? -4.972 -5.813 -3.600 1.00 98.44 172 GLY A N 1
ATOM 1333 C CA . GLY A 1 172 ? -4.613 -6.311 -2.281 1.00 98.44 172 GLY A CA 1
ATOM 1334 C C . GLY A 1 172 ? -5.748 -6.249 -1.288 1.00 98.44 172 GLY A C 1
ATOM 1335 O O . GLY A 1 172 ? -6.815 -5.707 -1.570 1.00 98.44 172 GLY A O 1
ATOM 1336 N N . THR A 1 173 ? -5.502 -6.819 -0.119 1.00 98.69 173 THR A N 1
ATOM 1337 C CA . THR A 1 173 ? -6.424 -6.775 1.010 1.00 98.69 173 THR A CA 1
ATOM 1338 C C . THR A 1 173 ? -6.040 -5.617 1.913 1.00 98.69 173 THR A C 1
ATOM 1340 O O . THR A 1 173 ? -4.930 -5.588 2.442 1.00 98.69 173 THR A O 1
ATOM 1343 N N . LEU A 1 174 ? -6.970 -4.687 2.122 1.00 98.38 174 LEU A N 1
ATOM 1344 C CA . LEU A 1 174 ? -6.864 -3.663 3.152 1.00 98.38 174 LEU A CA 1
ATOM 1345 C C . LEU A 1 174 ? -7.608 -4.142 4.401 1.00 98.38 174 LEU A C 1
ATOM 1347 O O . LEU A 1 174 ? -8.796 -4.465 4.359 1.00 98.38 174 LEU A O 1
ATOM 1351 N N . THR A 1 175 ? -6.885 -4.199 5.510 1.00 98.50 175 THR A N 1
ATOM 1352 C CA . THR A 1 175 ? -7.367 -4.578 6.837 1.00 98.50 175 THR A CA 1
ATOM 1353 C C . THR A 1 175 ? -7.483 -3.314 7.672 1.00 98.50 175 THR A C 1
ATOM 1355 O O . THR A 1 175 ? -6.484 -2.635 7.897 1.00 98.50 175 THR A O 1
ATOM 1358 N N . LYS A 1 176 ? -8.683 -3.005 8.160 1.00 97.19 176 LYS A N 1
ATOM 1359 C CA . LYS A 1 176 ? -8.903 -1.943 9.143 1.00 97.19 176 LYS A CA 1
ATOM 1360 C C . LYS A 1 176 ? -8.824 -2.540 10.536 1.00 97.19 176 LYS A C 1
ATOM 1362 O O . LYS A 1 176 ? -9.512 -3.520 10.841 1.00 97.19 176 LYS A O 1
ATOM 1367 N N . MET A 1 177 ? -8.009 -1.938 11.385 1.00 97.12 177 MET A N 1
ATOM 1368 C CA . MET A 1 177 ? -7.757 -2.390 12.745 1.00 97.12 177 MET A CA 1
ATOM 1369 C C . MET A 1 177 ? -8.159 -1.309 13.737 1.00 97.12 177 MET A C 1
ATOM 1371 O O . MET A 1 177 ? -8.009 -0.125 13.468 1.00 97.12 177 MET A O 1
ATOM 1375 N N . LYS A 1 178 ? -8.675 -1.708 14.898 1.00 95.75 178 LYS A N 1
ATOM 1376 C CA . LYS A 1 178 ? -8.972 -0.818 16.022 1.00 95.75 178 LYS A CA 1
ATOM 1377 C C . LYS A 1 178 ? -8.290 -1.366 17.265 1.00 95.75 178 LYS A C 1
ATOM 1379 O O . LYS A 1 178 ? -8.592 -2.489 17.670 1.00 95.75 178 LYS A O 1
ATOM 1384 N N . TYR A 1 179 ? -7.371 -0.602 17.854 1.00 92.25 179 TYR A N 1
ATOM 1385 C CA . TYR A 1 179 ? -6.560 -1.050 18.999 1.00 92.25 179 TYR A CA 1
ATOM 1386 C C . TYR A 1 179 ? -5.900 -2.428 18.764 1.00 92.25 179 TYR A C 1
ATOM 1388 O O . TYR A 1 179 ? -5.984 -3.326 19.602 1.00 92.25 179 TYR A O 1
ATOM 1396 N N . GLY A 1 180 ? -5.321 -2.623 17.572 1.00 90.94 180 GLY A N 1
ATOM 1397 C CA . GLY A 1 180 ? -4.643 -3.866 17.177 1.00 90.94 180 GLY A CA 1
ATOM 1398 C C . GLY A 1 180 ? -5.561 -5.050 16.841 1.00 90.94 180 GLY A C 1
ATOM 1399 O O . GLY A 1 180 ? -5.073 -6.153 16.615 1.00 90.94 180 GLY A O 1
ATOM 1400 N N . ARG A 1 181 ? -6.888 -4.864 16.808 1.00 96.12 181 ARG A N 1
ATOM 1401 C CA . ARG A 1 181 ? -7.847 -5.910 16.413 1.00 96.12 181 ARG 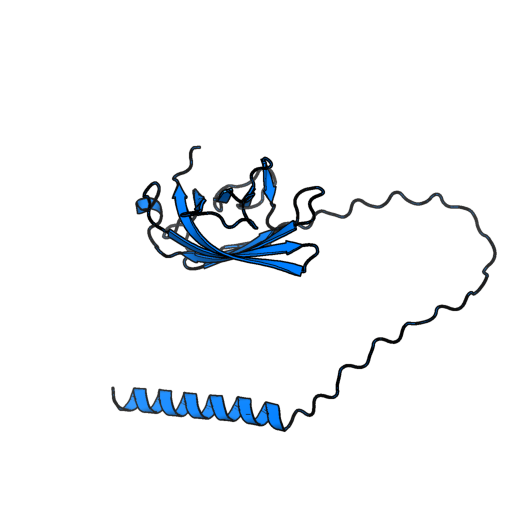A CA 1
ATOM 1402 C C . ARG A 1 181 ? -8.461 -5.607 15.057 1.00 96.12 181 ARG A C 1
ATOM 1404 O O . ARG A 1 181 ? -8.965 -4.505 14.857 1.00 96.12 181 ARG A O 1
ATOM 1411 N N . THR A 1 182 ? -8.500 -6.593 14.167 1.00 98.06 182 THR A N 1
ATOM 1412 C CA . THR A 1 182 ? -9.211 -6.487 12.888 1.00 98.06 182 THR A CA 1
ATOM 1413 C C . THR A 1 182 ? -10.696 -6.214 13.114 1.00 98.06 182 THR A C 1
ATOM 1415 O O . THR A 1 182 ? -11.363 -6.942 13.850 1.00 98.06 182 THR A O 1
ATOM 1418 N N . VAL A 1 183 ? -11.213 -5.172 12.465 1.00 98.06 183 VAL A N 1
ATOM 1419 C CA . VAL A 1 183 ? -12.642 -4.821 12.476 1.00 98.06 183 VAL A CA 1
ATOM 1420 C C . VAL A 1 183 ? -13.290 -4.952 11.102 1.00 98.06 183 VAL A C 1
ATOM 1422 O O . VAL A 1 183 ? -14.497 -5.163 11.028 1.00 98.06 183 VAL A O 1
ATOM 1425 N N . ALA A 1 184 ? -12.511 -4.847 10.024 1.00 98.31 184 ALA A N 1
ATOM 1426 C CA . ALA A 1 184 ? -12.978 -5.065 8.662 1.00 98.31 184 ALA A CA 1
ATOM 1427 C C . ALA A 1 184 ? -11.812 -5.448 7.743 1.00 98.31 184 ALA A C 1
ATOM 1429 O O . ALA A 1 184 ? -10.679 -5.017 7.957 1.00 98.31 184 ALA A O 1
ATOM 1430 N N . GLU A 1 185 ? -12.111 -6.207 6.694 1.00 98.50 185 GLU A N 1
ATOM 1431 C CA . GLU A 1 185 ? -11.179 -6.556 5.622 1.00 98.50 185 GLU A CA 1
ATOM 1432 C C . GLU A 1 185 ? -11.891 -6.434 4.281 1.00 98.50 185 GLU A C 1
ATOM 1434 O O . GLU A 1 185 ? -13.065 -6.795 4.150 1.00 98.50 185 GLU A O 1
ATOM 1439 N N . HIS A 1 186 ? -11.190 -5.922 3.276 1.00 98.56 186 HIS A N 1
ATOM 1440 C CA . HIS A 1 186 ? -11.718 -5.868 1.923 1.00 98.56 186 HIS A CA 1
ATOM 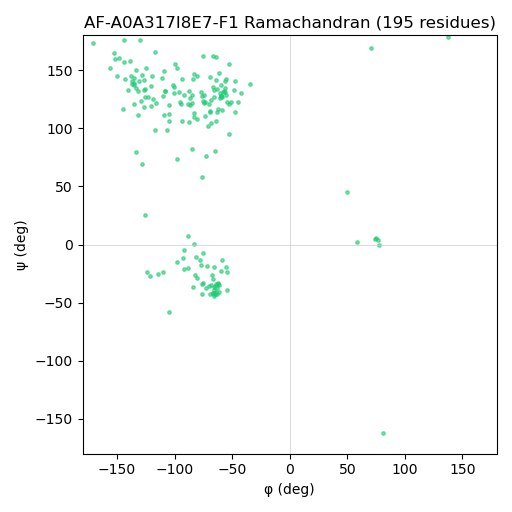1441 C C . HIS A 1 186 ? -10.609 -5.950 0.882 1.00 98.56 186 HIS A C 1
ATOM 1443 O O . HIS A 1 186 ? -9.517 -5.421 1.081 1.00 98.56 186 HIS A O 1
ATOM 1449 N N . VAL A 1 187 ? -10.905 -6.603 -0.242 1.00 98.44 187 VAL A N 1
ATOM 1450 C CA . VAL A 1 187 ? -9.999 -6.656 -1.391 1.00 98.44 187 VAL A CA 1
ATOM 1451 C C . VAL A 1 187 ? -10.275 -5.455 -2.280 1.00 98.44 187 VAL A C 1
ATOM 1453 O O . VAL A 1 187 ? -11.381 -5.310 -2.792 1.00 98.44 187 VAL A O 1
ATOM 1456 N N . PHE A 1 188 ? -9.261 -4.628 -2.489 1.00 98.25 188 PHE A N 1
ATOM 1457 C CA . PHE A 1 188 ? -9.310 -3.478 -3.378 1.00 98.25 188 PHE A CA 1
ATOM 1458 C C . PHE A 1 188 ? -8.460 -3.712 -4.620 1.00 98.25 188 PHE A C 1
ATOM 1460 O O . PHE A 1 188 ? -7.432 -4.392 -4.584 1.00 98.25 188 PHE A O 1
ATOM 1467 N N . GLU A 1 189 ? -8.895 -3.104 -5.715 1.00 98.31 189 GLU A N 1
ATOM 1468 C CA . GLU A 1 189 ? -8.085 -2.883 -6.904 1.00 98.31 189 GLU A CA 1
ATOM 1469 C C . GLU A 1 189 ? -7.819 -1.389 -7.021 1.00 98.31 189 GLU A C 1
ATOM 1471 O O . GLU A 1 189 ? -8.687 -0.574 -6.708 1.00 98.31 189 GLU A O 1
ATOM 1476 N N . PHE A 1 190 ? -6.625 -1.037 -7.475 1.00 97.75 190 PHE A N 1
ATOM 1477 C CA . PHE A 1 190 ? -6.198 0.342 -7.622 1.00 97.75 190 PHE A CA 1
ATOM 1478 C C . PHE A 1 190 ? -5.706 0.579 -9.040 1.00 97.75 190 PHE A C 1
ATOM 1480 O O . PHE A 1 190 ? -5.017 -0.269 -9.623 1.00 97.75 190 PHE A O 1
ATOM 1487 N N . ARG A 1 191 ? -6.028 1.755 -9.570 1.00 96.94 191 ARG A N 1
ATOM 1488 C CA . ARG A 1 191 ? -5.380 2.311 -10.760 1.00 96.94 191 ARG A CA 1
ATOM 1489 C C . ARG A 1 191 ? -4.300 3.295 -10.328 1.00 96.94 191 ARG A C 1
ATOM 1491 O O . ARG A 1 191 ? -4.428 3.909 -9.273 1.00 96.94 191 ARG A O 1
ATOM 1498 N N . LEU A 1 192 ? -3.275 3.438 -11.156 1.00 96.31 192 LEU A N 1
ATOM 1499 C CA . LEU A 1 192 ? -2.224 4.429 -10.956 1.00 96.31 192 LEU A CA 1
ATOM 1500 C C . LEU A 1 192 ? -2.642 5.750 -11.593 1.00 96.31 192 LEU A C 1
ATOM 1502 O O . LEU A 1 192 ? -3.061 5.768 -12.752 1.00 96.31 192 LEU A O 1
ATOM 1506 N N . GLU A 1 193 ? -2.501 6.835 -10.852 1.00 93.31 193 GLU A N 1
ATOM 1507 C CA . GLU A 1 193 ? -2.494 8.193 -11.381 1.00 93.31 193 GLU A CA 1
ATOM 1508 C C . GLU A 1 193 ? -1.045 8.663 -11.463 1.00 93.31 193 GLU A C 1
ATOM 1510 O O . GLU A 1 193 ? -0.288 8.495 -10.506 1.00 93.31 193 GLU A O 1
ATOM 1515 N N . SER A 1 194 ? -0.649 9.203 -12.620 1.00 80.00 194 SER A N 1
ATOM 1516 C CA . SER A 1 194 ? 0.606 9.951 -12.706 1.00 80.00 194 SER A CA 1
ATOM 1517 C C . SER A 1 194 ? 0.471 11.127 -11.755 1.00 80.00 194 SER A C 1
ATOM 1519 O O . SER A 1 194 ? -0.543 11.826 -11.826 1.00 80.00 194 SER A O 1
ATOM 1521 N N . ASP A 1 195 ? 1.452 11.346 -10.884 1.00 64.44 195 ASP A N 1
ATOM 1522 C CA . ASP A 1 195 ? 1.401 12.445 -9.928 1.00 64.44 195 ASP A CA 1
ATOM 1523 C C . ASP A 1 195 ? 0.950 13.745 -10.603 1.00 64.44 195 ASP A C 1
ATOM 1525 O O . ASP A 1 195 ? 1.560 14.239 -11.557 1.00 64.44 195 ASP A O 1
ATOM 1529 N N . ARG A 1 196 ? -0.132 14.327 -10.077 1.00 43.12 196 ARG A N 1
ATOM 1530 C CA . ARG A 1 196 ? -0.295 15.777 -10.115 1.00 43.12 196 ARG A CA 1
ATOM 1531 C C . ARG A 1 196 ? 0.695 16.345 -9.098 1.00 43.12 196 ARG A C 1
ATOM 1533 O O . ARG A 1 196 ? 0.284 16.696 -7.996 1.00 43.12 196 ARG A O 1
ATOM 1540 N N . CYS A 1 197 ? 1.981 16.374 -9.444 1.00 36.56 197 CYS A N 1
ATOM 1541 C CA . CYS A 1 197 ? 2.888 17.335 -8.823 1.00 36.56 197 CYS A CA 1
ATOM 1542 C C . CYS A 1 197 ? 2.424 18.753 -9.177 1.00 36.56 197 CYS A C 1
ATOM 1544 O O . CYS A 1 197 ? 2.097 18.989 -10.367 1.00 36.56 197 CYS A O 1
#

Sequence (197 aa):
MRSLVLHIAVMMICFLSSVGLNRMLSKQSPPKAIEHQNCESTIVTAAPTSLPSTPTPVAIPTPKLIFDYDAAKFTPDGGYVIMGRKPKEFREVNSLGLALTEINRDGMSGYIDLDTETGDYQTTLFGFVTERRVVFETEPADGGPYSYRFEGEFLRKNLVYAADKNIAVLRGTLTKMKYGRTVAEHVFEFRLESDRC

Foldseek 3Di:
DVVVVVVVVVVVVVVVVVVVVVVVPPPDDDDDDDDPPDDDDDDDDDDDDDDPDDPDPPDDQDAAAAEAEDCVQADPAFWWAWDDDDDPVCQQWGIWGWDQCDQDPVRDGTFIWTHTPVRFTFGWNYWYDYLFWTWTKGDATDPGQKIKIKTKTFPDNCLVVQAPPPDFGMKIKIFIDGNNHTPDIDITTTGGHDDPD